Protein AF-A0A820IFS0-F1 (afdb_monomer_lite)

pLDDT: mean 88.01, std 12.37, range [23.81, 97.94]

Structure (mmCIF, N/CA/C/O backbone):
data_AF-A0A820IFS0-F1
#
_entry.id   AF-A0A820IFS0-F1
#
loop_
_atom_site.group_PDB
_atom_site.id
_atom_site.type_symbol
_atom_site.label_atom_id
_atom_site.label_alt_id
_atom_site.label_comp_id
_atom_site.label_asym_id
_atom_site.label_entity_id
_atom_site.label_seq_id
_atom_site.pdbx_PDB_ins_code
_atom_site.Cartn_x
_atom_site.Cartn_y
_atom_site.Cartn_z
_atom_site.occupancy
_atom_site.B_iso_or_equiv
_atom_site.auth_seq_id
_atom_site.auth_comp_id
_atom_site.auth_asym_id
_atom_site.auth_atom_id
_atom_site.pdbx_PDB_model_num
ATOM 1 N N . ARG A 1 1 ? 20.099 -1.860 2.963 1.00 49.47 1 ARG A N 1
ATOM 2 C CA . ARG A 1 1 ? 19.512 -1.479 4.287 1.00 49.47 1 ARG A CA 1
ATOM 3 C C . ARG A 1 1 ? 19.762 -0.039 4.776 1.00 49.47 1 ARG A C 1
ATOM 5 O O . ARG A 1 1 ? 18.814 0.518 5.307 1.00 49.47 1 ARG A O 1
ATOM 12 N N . LEU A 1 2 ? 20.941 0.594 4.616 1.00 45.12 2 LEU A N 1
ATOM 13 C CA . LEU A 1 2 ? 21.175 1.985 5.094 1.00 45.12 2 LEU A CA 1
ATOM 14 C C . LEU A 1 2 ? 20.210 3.032 4.490 1.00 45.12 2 LEU A C 1
ATOM 16 O O . LEU A 1 2 ? 19.868 4.004 5.154 1.00 45.12 2 LEU A O 1
ATOM 20 N N . TRP A 1 3 ? 19.728 2.794 3.266 1.00 59.78 3 TRP A N 1
ATOM 21 C CA . TRP A 1 3 ? 18.733 3.626 2.583 1.00 59.78 3 TRP A CA 1
ATOM 22 C C . TRP A 1 3 ? 17.354 3.621 3.263 1.00 59.78 3 TRP A C 1
ATOM 24 O O . TRP A 1 3 ? 16.732 4.670 3.405 1.00 59.78 3 TRP A O 1
ATOM 34 N N . ASN A 1 4 ? 16.888 2.459 3.737 1.00 56.69 4 ASN A N 1
ATOM 35 C CA . ASN A 1 4 ? 15.482 2.259 4.102 1.00 56.69 4 ASN A CA 1
ATOM 36 C C . ASN A 1 4 ? 15.083 2.995 5.400 1.00 56.69 4 ASN A C 1
ATOM 38 O O . ASN A 1 4 ? 13.942 3.431 5.544 1.00 56.69 4 ASN A O 1
ATOM 42 N N . ASN A 1 5 ? 16.038 3.220 6.312 1.00 53.44 5 ASN A N 1
ATOM 43 C CA . ASN A 1 5 ? 15.781 3.810 7.633 1.00 53.44 5 ASN A CA 1
ATOM 44 C C . ASN A 1 5 ? 15.419 5.306 7.603 1.00 53.44 5 ASN A C 1
ATOM 46 O O . ASN A 1 5 ? 14.853 5.803 8.570 1.00 53.44 5 ASN A O 1
ATOM 50 N N . ASN A 1 6 ? 15.703 6.020 6.507 1.00 57.88 6 ASN A N 1
ATOM 51 C CA . ASN A 1 6 ? 15.381 7.446 6.360 1.00 57.88 6 ASN A CA 1
ATOM 52 C C . ASN A 1 6 ? 14.203 7.702 5.413 1.00 57.88 6 ASN A C 1
ATOM 54 O O . ASN A 1 6 ? 13.973 8.841 5.018 1.00 57.88 6 ASN A O 1
ATOM 58 N N . THR A 1 7 ? 13.451 6.668 5.028 1.00 67.81 7 THR A N 1
ATOM 59 C CA . THR A 1 7 ? 12.409 6.793 3.996 1.00 67.81 7 THR A CA 1
ATOM 60 C C . THR A 1 7 ? 11.045 7.236 4.520 1.00 67.81 7 THR A C 1
ATOM 62 O O . THR A 1 7 ? 10.119 7.398 3.731 1.00 67.81 7 THR A O 1
ATOM 65 N N . PHE A 1 8 ? 10.895 7.481 5.825 1.00 69.94 8 PHE A N 1
ATOM 66 C CA . PHE A 1 8 ? 9.592 7.805 6.412 1.00 69.94 8 PHE A CA 1
ATOM 67 C C . PHE A 1 8 ? 8.937 9.040 5.771 1.00 69.94 8 PHE A C 1
ATOM 69 O O . PHE A 1 8 ? 7.783 8.987 5.359 1.00 69.94 8 PHE A O 1
ATOM 76 N N . TRP A 1 9 ? 9.692 10.124 5.575 1.00 77.25 9 TRP A N 1
ATOM 77 C CA . TRP A 1 9 ? 9.171 11.339 4.935 1.00 77.25 9 TRP A CA 1
ATOM 78 C C . TRP A 1 9 ? 8.788 11.128 3.459 1.00 77.25 9 TRP A C 1
ATOM 80 O O . TRP A 1 9 ? 7.957 11.867 2.930 1.00 77.25 9 TRP A O 1
ATOM 90 N N . LEU A 1 10 ? 9.343 10.104 2.796 1.00 87.12 10 LEU A N 1
ATOM 91 C CA . LEU A 1 10 ? 8.998 9.762 1.413 1.00 87.12 10 LEU A CA 1
ATOM 92 C C . LEU A 1 10 ? 7.584 9.192 1.300 1.00 87.12 10 LEU A C 1
ATOM 94 O O . LEU A 1 10 ? 6.980 9.302 0.234 1.00 87.12 10 LEU A O 1
ATOM 98 N N . GLN A 1 11 ? 7.022 8.647 2.386 1.00 85.06 11 GLN A N 1
ATOM 99 C CA . GLN A 1 11 ? 5.667 8.088 2.396 1.00 85.06 11 GLN A CA 1
ATOM 100 C C . GLN A 1 11 ? 4.591 9.111 1.997 1.00 85.06 11 GLN A C 1
ATOM 102 O O . GLN A 1 11 ? 3.533 8.726 1.504 1.00 85.06 11 GLN A O 1
ATOM 107 N N . HIS A 1 12 ? 4.867 10.409 2.161 1.00 88.12 12 HIS A N 1
ATOM 108 C CA . HIS A 1 12 ? 3.945 11.493 1.806 1.00 88.12 12 HIS A CA 1
ATOM 109 C C . HIS A 1 12 ? 3.988 11.892 0.325 1.00 88.12 12 HIS A C 1
ATOM 111 O O . HIS A 1 12 ? 3.146 12.665 -0.123 1.00 88.12 12 HIS A O 1
ATOM 117 N N . ILE A 1 13 ? 4.961 11.392 -0.441 1.00 91.56 13 ILE A N 1
ATOM 118 C CA . ILE A 1 13 ? 5.103 11.691 -1.874 1.00 91.56 13 ILE A CA 1
ATOM 119 C C . ILE A 1 13 ? 4.971 10.444 -2.756 1.00 91.56 13 ILE A C 1
ATOM 121 O O . ILE A 1 13 ? 5.075 10.549 -3.978 1.00 91.56 13 ILE A O 1
ATOM 125 N N . LEU A 1 14 ? 4.708 9.273 -2.170 1.00 92.19 14 LEU A N 1
ATOM 126 C CA . LEU A 1 14 ? 4.465 8.029 -2.902 1.00 92.19 14 LEU A CA 1
ATOM 127 C C . LEU A 1 14 ? 3.312 8.166 -3.907 1.00 92.19 14 LEU A C 1
ATOM 129 O O . LEU A 1 14 ? 2.332 8.882 -3.681 1.00 92.19 14 LEU A O 1
ATOM 133 N N . GLY A 1 15 ? 3.440 7.481 -5.044 1.00 89.69 15 GLY A N 1
ATOM 134 C CA . GLY A 1 15 ? 2.463 7.554 -6.133 1.00 89.69 15 GLY A CA 1
ATOM 135 C C . GLY A 1 15 ? 2.408 8.903 -6.861 1.00 89.69 15 GLY A C 1
ATOM 136 O O . GLY A 1 15 ? 1.459 9.153 -7.603 1.00 89.69 15 GLY A O 1
ATOM 137 N N . THR A 1 16 ? 3.390 9.788 -6.648 1.00 93.25 16 THR A N 1
ATOM 138 C CA . THR A 1 16 ? 3.486 11.078 -7.347 1.00 93.25 16 THR A CA 1
ATOM 139 C C . THR A 1 16 ? 4.710 11.136 -8.267 1.00 93.25 16 THR A C 1
ATOM 141 O O . THR A 1 16 ? 5.730 10.498 -7.985 1.00 93.25 16 THR A O 1
ATOM 144 N N . PRO A 1 17 ? 4.688 11.976 -9.319 1.00 92.56 17 PRO A N 1
ATOM 145 C CA . PRO A 1 17 ? 5.869 12.214 -10.153 1.00 92.56 17 PRO A CA 1
ATOM 146 C C . PRO A 1 17 ? 7.079 12.762 -9.382 1.00 92.56 17 PRO A C 1
ATOM 148 O O . PRO A 1 17 ? 8.218 12.581 -9.819 1.00 92.56 17 PRO A O 1
ATOM 151 N N . LEU A 1 18 ? 6.851 13.415 -8.234 1.00 93.50 18 LEU A N 1
ATOM 152 C CA . LEU A 1 18 ? 7.913 13.946 -7.380 1.00 93.50 18 LEU A CA 1
ATOM 153 C C . LEU A 1 18 ? 8.767 12.816 -6.792 1.00 93.50 18 LEU A C 1
ATOM 155 O O . LEU A 1 18 ? 9.989 12.941 -6.725 1.00 93.50 18 LEU A O 1
ATOM 159 N N . TYR A 1 19 ? 8.142 11.688 -6.446 1.00 94.19 19 TYR A N 1
ATOM 160 C CA . TYR A 1 19 ? 8.862 10.512 -5.967 1.00 94.19 19 TYR A CA 1
ATOM 161 C C . TYR A 1 19 ? 9.708 9.862 -7.066 1.00 94.19 19 TYR A C 1
ATOM 163 O O . TYR A 1 19 ? 10.871 9.538 -6.834 1.00 94.19 19 TYR A O 1
ATOM 171 N N . ASN A 1 20 ? 9.189 9.780 -8.295 1.00 94.81 20 ASN A N 1
ATOM 172 C CA . ASN A 1 20 ? 9.975 9.308 -9.441 1.00 94.81 20 ASN A CA 1
ATOM 173 C C . ASN A 1 20 ? 11.187 10.209 -9.698 1.00 94.81 20 ASN A C 1
ATOM 175 O O . ASN A 1 20 ? 12.278 9.723 -9.982 1.00 94.81 20 ASN A O 1
ATOM 179 N N . TYR A 1 21 ? 11.008 11.531 -9.597 1.00 94.50 21 TYR A N 1
ATOM 180 C CA . TYR A 1 21 ? 12.110 12.480 -9.739 1.00 94.50 21 TYR A CA 1
ATOM 181 C C . TYR A 1 21 ? 13.167 12.286 -8.650 1.00 94.50 21 TYR A C 1
ATOM 183 O O . TYR A 1 21 ? 14.352 12.218 -8.967 1.00 94.50 21 TYR A O 1
ATOM 191 N N . TYR A 1 22 ? 12.742 12.123 -7.397 1.00 93.38 22 TYR A N 1
ATOM 192 C CA . TYR A 1 22 ? 13.640 11.801 -6.293 1.00 93.38 22 TYR A CA 1
ATOM 193 C C . TYR A 1 22 ? 14.442 10.521 -6.565 1.00 93.38 22 TYR A C 1
ATOM 195 O O . TYR A 1 22 ? 15.666 10.556 -6.516 1.00 93.38 22 TYR A O 1
ATOM 203 N N . LEU A 1 23 ? 13.792 9.419 -6.951 1.00 93.81 23 LEU A N 1
ATOM 204 C CA . LEU A 1 23 ? 14.489 8.165 -7.254 1.00 93.81 23 LEU A CA 1
ATOM 205 C C . LEU A 1 23 ? 15.472 8.295 -8.430 1.00 93.81 23 LEU A C 1
ATOM 207 O O . LEU A 1 23 ? 16.556 7.713 -8.381 1.00 93.81 23 LEU A O 1
ATOM 211 N N . ARG A 1 24 ? 15.147 9.099 -9.452 1.00 96.06 24 ARG A N 1
ATOM 212 C CA . ARG A 1 24 ? 16.079 9.417 -10.548 1.00 96.06 24 ARG A CA 1
ATOM 213 C C . ARG A 1 24 ? 17.312 10.181 -10.072 1.00 96.06 24 ARG A C 1
ATOM 215 O O . ARG A 1 24 ? 18.414 9.872 -10.514 1.00 96.06 24 ARG A O 1
ATOM 222 N N . LEU A 1 25 ? 17.159 11.131 -9.145 1.00 94.38 25 LEU A N 1
ATOM 223 C CA . LEU A 1 25 ? 18.306 11.798 -8.510 1.00 94.38 25 LEU A CA 1
ATOM 224 C C . LEU A 1 25 ? 19.185 10.809 -7.731 1.00 94.38 25 LEU A C 1
ATOM 226 O O . LEU A 1 25 ? 20.391 11.009 -7.625 1.00 94.38 25 LEU A O 1
ATOM 230 N N . CYS A 1 26 ? 18.597 9.725 -7.227 1.00 92.06 26 CYS A N 1
ATOM 231 C CA . CYS A 1 26 ? 19.306 8.632 -6.562 1.00 92.06 26 CYS A CA 1
ATOM 232 C C . CYS A 1 26 ? 19.926 7.611 -7.534 1.00 92.06 26 CYS A C 1
ATOM 234 O O . CYS A 1 26 ? 20.463 6.598 -7.087 1.00 92.06 26 CYS A O 1
ATOM 236 N N . GLY A 1 27 ? 19.860 7.866 -8.844 1.00 94.38 27 GLY A N 1
ATOM 237 C CA . GLY A 1 27 ? 20.473 7.052 -9.894 1.00 94.38 27 GLY A CA 1
ATOM 238 C C . GLY A 1 27 ? 19.539 6.049 -10.574 1.00 94.38 27 GLY A C 1
ATOM 239 O O . GLY A 1 27 ? 19.984 5.368 -11.495 1.00 94.38 27 GLY A O 1
ATOM 240 N N . ALA A 1 28 ? 18.272 5.947 -10.158 1.00 96.19 28 ALA A N 1
ATOM 241 C CA . ALA A 1 28 ? 17.313 5.045 -10.795 1.00 96.19 28 ALA A CA 1
ATOM 242 C C . ALA A 1 28 ? 16.930 5.524 -12.203 1.00 96.19 28 ALA A C 1
ATOM 244 O O . ALA A 1 28 ? 16.850 6.725 -12.472 1.00 96.19 28 ALA A O 1
ATOM 245 N N . ARG A 1 29 ? 16.606 4.592 -13.100 1.00 97.62 29 ARG A N 1
ATOM 246 C CA . ARG A 1 29 ? 16.079 4.891 -14.438 1.00 97.62 29 ARG A CA 1
ATOM 247 C C . ARG A 1 29 ? 14.585 4.611 -14.452 1.00 97.62 29 ARG A C 1
ATOM 249 O O . ARG A 1 29 ? 14.164 3.491 -14.690 1.00 97.62 29 ARG A O 1
ATOM 256 N N . ILE A 1 30 ? 13.788 5.627 -14.132 1.00 97.00 30 ILE A N 1
ATOM 257 C CA . ILE A 1 30 ? 12.338 5.476 -13.951 1.00 97.00 30 ILE A CA 1
ATOM 258 C C . ILE A 1 30 ? 11.593 6.410 -14.896 1.00 97.00 30 ILE A C 1
ATOM 260 O O . ILE A 1 30 ? 11.819 7.629 -14.874 1.00 97.00 30 ILE A O 1
ATOM 264 N N . SER A 1 31 ? 10.663 5.856 -15.674 1.00 95.06 31 SER A N 1
ATOM 265 C CA . SER A 1 31 ? 9.799 6.643 -16.554 1.00 95.06 31 SER A CA 1
ATOM 266 C C . SER A 1 31 ? 8.901 7.617 -15.765 1.00 95.06 31 SER A C 1
ATOM 268 O O . SER A 1 31 ? 8.441 7.278 -14.668 1.00 95.06 31 SER A O 1
ATOM 270 N N . PRO A 1 32 ? 8.599 8.828 -16.280 1.00 90.38 32 PRO A N 1
ATOM 271 C CA . PRO A 1 32 ? 7.728 9.792 -15.607 1.00 90.38 32 PRO A CA 1
ATOM 272 C C . PRO A 1 32 ? 6.336 9.269 -15.227 1.00 90.38 32 PRO A C 1
ATOM 274 O O . PRO A 1 32 ? 5.854 9.661 -14.165 1.00 90.38 32 PRO A O 1
ATOM 277 N N . ASN A 1 33 ? 5.724 8.383 -16.026 1.00 90.69 33 ASN A N 1
ATOM 278 C CA . ASN A 1 33 ? 4.368 7.866 -15.774 1.00 90.69 33 ASN A CA 1
ATOM 279 C C . ASN A 1 33 ? 4.334 6.592 -14.915 1.00 90.69 33 ASN A C 1
ATOM 281 O O . ASN A 1 33 ? 3.312 5.909 -14.863 1.00 90.69 33 ASN A O 1
ATOM 285 N N . THR A 1 34 ? 5.442 6.253 -14.259 1.00 93.31 34 THR A N 1
ATOM 286 C CA . THR A 1 34 ? 5.494 5.129 -13.317 1.00 93.31 34 THR A CA 1
ATOM 287 C C . THR A 1 34 ? 4.819 5.518 -12.005 1.00 93.31 34 THR A C 1
ATOM 289 O O . THR A 1 34 ? 4.949 6.645 -11.536 1.00 93.31 34 THR A O 1
ATOM 292 N N . HIS A 1 35 ? 4.126 4.589 -11.363 1.00 93.12 35 HIS A N 1
ATOM 293 C CA . HIS A 1 35 ? 3.482 4.810 -10.072 1.00 93.12 35 HIS A CA 1
ATOM 294 C C . HIS A 1 35 ? 4.113 3.903 -9.028 1.00 93.12 35 HIS A C 1
ATOM 296 O O . HIS A 1 35 ? 3.904 2.695 -9.062 1.00 93.12 35 HIS A O 1
ATOM 302 N N . ILE A 1 36 ? 4.887 4.467 -8.101 1.00 94.38 36 ILE A N 1
ATOM 303 C CA . ILE A 1 36 ? 5.631 3.685 -7.106 1.00 94.38 36 ILE A CA 1
ATOM 304 C C . ILE A 1 36 ? 5.122 4.018 -5.703 1.00 94.38 36 ILE A C 1
ATOM 306 O O . ILE A 1 36 ? 5.184 5.170 -5.270 1.00 94.38 36 ILE A O 1
ATOM 310 N N . TYR A 1 37 ? 4.628 2.997 -4.999 1.00 92.50 37 TYR A N 1
ATOM 311 C CA . TYR A 1 37 ? 4.062 3.093 -3.649 1.00 92.50 37 TYR A CA 1
ATOM 312 C C . TYR A 1 37 ? 4.905 2.392 -2.577 1.00 92.50 37 TYR A C 1
ATOM 314 O O . TYR A 1 37 ? 4.445 2.204 -1.452 1.00 92.50 37 TYR A O 1
ATOM 322 N N . THR A 1 38 ? 6.142 2.014 -2.894 1.00 91.44 38 THR A N 1
ATOM 323 C CA . THR A 1 38 ? 7.070 1.404 -1.938 1.00 91.44 38 THR A CA 1
ATOM 324 C C . THR A 1 38 ? 8.303 2.266 -1.732 1.00 91.44 38 THR A C 1
ATOM 326 O O . THR A 1 38 ? 8.809 2.864 -2.676 1.00 91.44 38 THR A O 1
ATOM 329 N N . THR A 1 39 ? 8.803 2.289 -0.499 1.00 90.94 39 THR A N 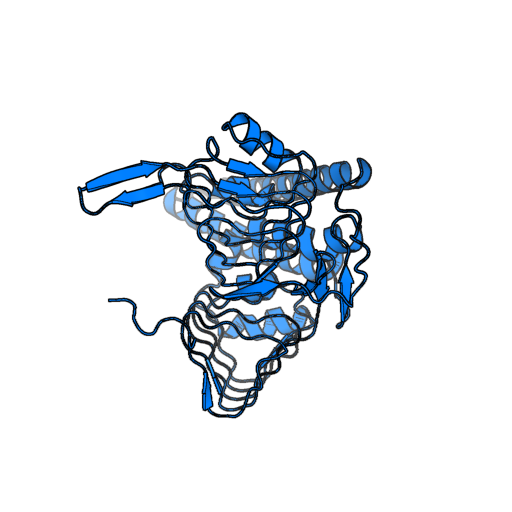1
ATOM 330 C CA . THR A 1 39 ? 10.127 2.820 -0.158 1.00 90.94 39 THR A CA 1
ATOM 331 C C . THR A 1 39 ? 11.175 1.723 0.035 1.00 90.94 39 THR A C 1
ATOM 333 O O . THR A 1 39 ? 12.358 2.032 0.180 1.00 90.94 39 THR A O 1
ATOM 336 N N . SER A 1 40 ? 10.763 0.449 0.005 1.00 90.62 40 SER A N 1
ATOM 337 C CA . SER A 1 40 ? 11.627 -0.712 0.234 1.00 90.62 40 SER A CA 1
ATOM 338 C C . SER A 1 40 ? 12.428 -1.058 -1.020 1.00 90.62 40 SER A C 1
ATOM 340 O O . SER A 1 40 ? 12.162 -2.044 -1.705 1.00 90.62 40 SER A O 1
ATOM 342 N N . ILE A 1 41 ? 13.404 -0.202 -1.318 1.00 90.44 41 ILE A N 1
ATOM 343 C CA . ILE A 1 41 ? 14.313 -0.302 -2.463 1.00 90.44 41 ILE A CA 1
ATOM 344 C C . ILE A 1 41 ? 15.740 -0.345 -1.922 1.00 90.44 41 ILE A C 1
ATOM 346 O O . ILE A 1 41 ? 16.170 0.597 -1.255 1.00 90.44 41 ILE A O 1
ATOM 350 N N . ASP A 1 42 ? 16.483 -1.422 -2.183 1.00 89.06 42 ASP A N 1
ATOM 351 C CA . ASP A 1 42 ? 17.824 -1.574 -1.604 1.00 89.06 42 ASP A CA 1
ATOM 352 C C . ASP A 1 42 ? 18.881 -0.694 -2.272 1.00 89.06 42 ASP A C 1
ATOM 354 O O . ASP A 1 42 ? 19.694 -0.072 -1.581 1.00 89.06 42 ASP A O 1
ATOM 358 N N . ALA A 1 43 ? 18.859 -0.628 -3.604 1.00 89.75 43 ALA A N 1
ATOM 359 C CA . ALA A 1 43 ? 19.799 0.153 -4.398 1.00 89.75 43 ALA A CA 1
ATOM 360 C C . ALA A 1 43 ? 19.069 0.836 -5.568 1.00 89.75 43 ALA A C 1
ATOM 362 O O . ALA A 1 43 ? 18.979 0.254 -6.650 1.00 89.75 43 ALA A O 1
ATOM 363 N N . PRO A 1 44 ? 18.565 2.076 -5.386 1.00 91.25 44 PRO A N 1
ATOM 364 C CA . PRO A 1 44 ? 17.861 2.808 -6.441 1.00 91.25 44 PRO A CA 1
ATOM 365 C C . PRO A 1 44 ? 18.659 2.920 -7.748 1.00 91.25 44 PRO A C 1
ATOM 367 O O . PRO A 1 44 ? 18.083 2.785 -8.818 1.00 91.25 44 PRO A O 1
ATOM 370 N N . GLY A 1 45 ? 19.987 3.073 -7.679 1.00 93.19 45 GLY A N 1
ATOM 371 C CA . GLY A 1 45 ? 20.863 3.139 -8.858 1.00 93.19 45 GLY A CA 1
ATOM 372 C C . GLY A 1 45 ? 20.894 1.886 -9.7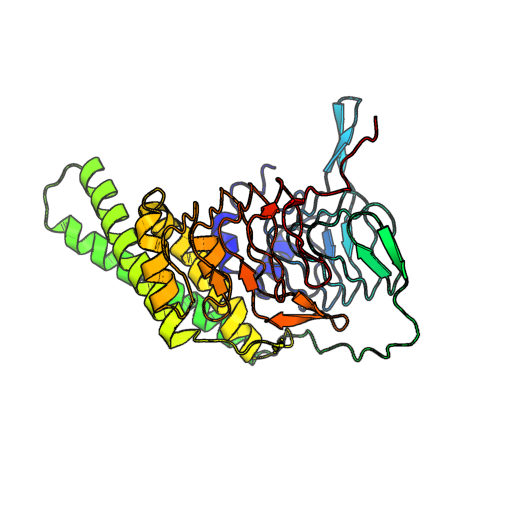46 1.00 93.19 45 GLY A C 1
ATOM 373 O O . GLY A 1 45 ? 21.439 1.936 -10.843 1.00 93.19 45 GLY A O 1
ATOM 374 N N . LEU A 1 46 ? 20.327 0.770 -9.281 1.00 95.19 46 LEU A N 1
ATOM 375 C CA . LEU A 1 46 ? 20.228 -0.498 -10.009 1.00 95.19 46 LEU A CA 1
ATOM 376 C C . LEU A 1 46 ? 18.804 -0.788 -10.505 1.00 95.19 46 LEU A C 1
ATOM 378 O O . LEU A 1 46 ? 18.532 -1.885 -10.986 1.00 95.19 46 LEU A O 1
ATOM 382 N N . LEU A 1 47 ? 17.893 0.172 -10.361 1.00 96.44 47 LEU A N 1
ATOM 383 C CA . LEU A 1 47 ? 16.491 0.013 -10.711 1.00 96.44 47 LEU A CA 1
ATOM 384 C C . LEU A 1 47 ? 16.193 0.663 -12.064 1.00 96.44 47 LEU A C 1
ATOM 386 O O . LEU A 1 47 ? 16.413 1.865 -12.244 1.00 96.44 47 LEU A O 1
ATOM 390 N N . GLU A 1 48 ? 15.646 -0.124 -12.986 1.00 97.88 48 GLU A N 1
ATOM 391 C CA . GLU A 1 48 ? 15.152 0.326 -14.287 1.00 97.88 48 GLU A CA 1
ATOM 392 C C . GLU A 1 48 ? 13.659 -0.015 -14.385 1.00 97.88 48 GLU A C 1
ATOM 394 O O . GLU A 1 48 ? 13.277 -1.180 -14.283 1.00 97.88 48 GLU A O 1
ATOM 399 N N . ILE A 1 49 ? 12.803 1.001 -14.519 1.00 97.50 49 ILE A N 1
ATOM 400 C CA . ILE A 1 49 ? 11.353 0.833 -14.652 1.00 97.50 49 ILE A CA 1
ATOM 401 C C . ILE A 1 49 ? 10.846 1.685 -15.815 1.00 97.50 49 ILE A C 1
ATOM 403 O O . ILE A 1 49 ? 10.960 2.918 -15.800 1.00 97.50 49 ILE A O 1
ATOM 407 N N . ASP A 1 50 ? 10.250 1.012 -16.790 1.00 95.81 50 ASP A N 1
ATOM 408 C CA . ASP A 1 50 ? 9.700 1.621 -17.993 1.00 95.81 50 ASP A CA 1
ATOM 409 C C . ASP A 1 50 ? 8.292 2.210 -17.778 1.00 95.81 50 ASP A C 1
ATOM 411 O O . ASP A 1 50 ? 7.746 2.258 -16.673 1.00 95.81 50 ASP A O 1
ATOM 415 N N . ASP A 1 51 ? 7.711 2.739 -18.856 1.00 93.38 51 ASP A N 1
ATOM 416 C CA . ASP A 1 51 ? 6.520 3.577 -18.806 1.00 93.38 51 ASP A CA 1
ATOM 417 C C . ASP A 1 51 ? 5.248 2.854 -18.348 1.00 93.38 51 ASP A C 1
ATOM 419 O O . ASP A 1 51 ? 5.005 1.690 -18.664 1.00 93.38 51 ASP A O 1
ATOM 423 N N . GLY A 1 52 ? 4.407 3.571 -17.599 1.00 89.19 52 GLY A N 1
ATOM 424 C CA . GLY A 1 52 ? 3.088 3.086 -17.188 1.00 89.19 52 GLY A CA 1
ATOM 425 C C . GLY A 1 52 ? 3.107 1.933 -16.178 1.00 89.19 52 GLY A C 1
ATOM 426 O O . GLY A 1 52 ? 2.070 1.314 -15.933 1.00 89.19 52 GLY A O 1
ATOM 427 N N . SER A 1 53 ? 4.248 1.615 -15.572 1.00 93.00 53 SER A N 1
ATOM 428 C CA . SER A 1 53 ? 4.312 0.552 -14.569 1.00 93.00 53 SER A CA 1
ATOM 429 C C . SER A 1 53 ? 3.806 1.012 -13.200 1.00 93.00 53 SER A C 1
ATOM 431 O O . SER A 1 53 ? 4.007 2.155 -12.790 1.00 93.00 53 SER A O 1
ATOM 433 N N . TRP A 1 54 ? 3.116 0.124 -12.487 1.00 93.12 54 TRP A N 1
ATOM 434 C CA . TRP A 1 54 ? 2.561 0.364 -11.157 1.00 93.12 54 TRP A CA 1
ATOM 435 C C . TRP A 1 54 ? 3.167 -0.617 -10.156 1.00 93.12 54 TRP A C 1
ATOM 437 O O . TRP A 1 54 ? 3.146 -1.826 -10.376 1.00 93.12 54 TRP A O 1
ATOM 447 N N . ILE A 1 55 ? 3.700 -0.097 -9.055 1.00 94.62 55 ILE A N 1
ATOM 448 C CA . ILE A 1 55 ? 4.341 -0.869 -7.992 1.00 94.62 55 ILE A CA 1
ATOM 449 C C . ILE A 1 55 ? 3.612 -0.583 -6.688 1.00 94.62 55 ILE A C 1
ATOM 451 O O . ILE A 1 55 ? 3.628 0.550 -6.199 1.00 94.62 55 ILE A O 1
ATOM 455 N N . ALA A 1 56 ? 2.994 -1.616 -6.122 1.00 92.44 56 ALA A N 1
ATOM 456 C CA . ALA A 1 56 ? 2.218 -1.524 -4.898 1.00 92.44 56 ALA A CA 1
ATOM 457 C C . ALA A 1 56 ? 3.031 -1.142 -3.659 1.00 92.44 56 ALA A C 1
ATOM 459 O O . ALA A 1 56 ? 4.258 -1.279 -3.602 1.00 92.44 56 ALA A O 1
ATOM 460 N N . ASN A 1 57 ? 2.296 -0.777 -2.609 1.00 88.75 57 ASN A N 1
ATOM 461 C CA . ASN A 1 57 ? 2.810 -0.685 -1.250 1.00 88.75 57 ASN A CA 1
ATOM 462 C C . ASN A 1 57 ? 3.414 -2.009 -0.767 1.00 88.75 57 ASN A C 1
ATOM 464 O O . ASN A 1 57 ? 3.083 -3.083 -1.260 1.00 88.75 57 ASN A O 1
ATOM 468 N N . GLU A 1 58 ? 4.327 -1.916 0.199 1.00 88.44 58 GLU A N 1
ATOM 469 C CA . GLU A 1 58 ? 4.997 -3.070 0.823 1.00 88.44 58 GLU A CA 1
ATOM 470 C C . GLU A 1 58 ? 5.686 -4.030 -0.169 1.00 88.44 58 GLU A C 1
ATOM 472 O O . GLU A 1 58 ? 6.032 -5.148 0.195 1.00 88.44 58 GLU A O 1
ATOM 477 N N . THR A 1 59 ? 5.911 -3.606 -1.416 1.00 92.88 59 THR A N 1
ATOM 478 C CA . THR A 1 59 ? 6.702 -4.364 -2.390 1.00 92.88 59 THR A CA 1
ATOM 479 C C . THR A 1 59 ? 8.182 -4.189 -2.079 1.00 92.88 59 THR A C 1
ATOM 481 O O . THR A 1 59 ? 8.638 -3.061 -1.886 1.00 92.88 59 THR A O 1
ATOM 484 N N . TYR A 1 60 ? 8.945 -5.275 -2.068 1.00 93.44 60 TYR A N 1
ATOM 485 C CA . TYR A 1 60 ? 10.388 -5.235 -1.851 1.00 93.44 60 TYR A CA 1
ATOM 486 C C . TYR A 1 60 ? 11.121 -5.355 -3.186 1.00 93.44 60 TYR A C 1
ATOM 488 O O . TYR A 1 60 ? 10.956 -6.340 -3.901 1.00 93.44 60 TYR A O 1
ATOM 496 N N . LEU A 1 61 ? 11.932 -4.348 -3.512 1.00 94.06 61 LEU A N 1
ATOM 497 C CA . LEU A 1 61 ? 12.828 -4.351 -4.669 1.00 94.06 61 LEU A CA 1
ATOM 498 C C . LEU A 1 61 ? 14.247 -4.640 -4.168 1.00 94.06 61 LEU A C 1
ATOM 500 O O . LEU A 1 61 ? 14.985 -3.723 -3.785 1.00 94.06 61 LEU A O 1
ATOM 504 N N . ASN A 1 62 ? 14.585 -5.927 -4.103 1.00 92.75 62 ASN A N 1
ATOM 505 C CA . ASN A 1 62 ? 15.823 -6.403 -3.509 1.00 92.75 62 ASN A CA 1
ATOM 506 C C . ASN A 1 62 ? 16.907 -6.599 -4.576 1.00 92.75 62 ASN A C 1
ATOM 508 O O . ASN A 1 62 ? 17.013 -7.654 -5.189 1.00 92.75 62 ASN A O 1
ATOM 512 N N . CYS A 1 63 ? 17.741 -5.581 -4.773 1.00 90.12 63 CYS A N 1
ATOM 513 C CA . CYS A 1 63 ? 18.868 -5.644 -5.709 1.00 90.12 63 CYS A CA 1
ATOM 514 C C . CYS A 1 63 ? 20.107 -6.348 -5.120 1.00 90.12 63 CYS A C 1
ATOM 516 O O . CYS A 1 63 ? 21.154 -6.368 -5.770 1.00 90.12 63 CYS A O 1
ATOM 518 N N . LEU A 1 64 ? 20.035 -6.824 -3.871 1.00 89.25 64 LEU A N 1
ATOM 519 C CA . LEU A 1 64 ? 21.166 -7.327 -3.102 1.00 89.25 64 LEU A CA 1
ATOM 520 C C . LEU A 1 64 ? 20.938 -8.779 -2.680 1.00 89.25 64 LEU A C 1
ATOM 522 O O . LEU A 1 64 ? 20.000 -9.114 -1.959 1.00 89.25 64 LEU A O 1
ATOM 526 N N . TYR A 1 65 ? 21.879 -9.630 -3.064 1.00 87.81 65 TYR A N 1
ATOM 527 C CA . TYR A 1 65 ? 21.926 -11.027 -2.671 1.00 87.81 65 TYR A CA 1
ATOM 528 C C . TYR A 1 65 ? 23.172 -11.285 -1.826 1.00 87.81 65 TYR A C 1
ATOM 530 O O . TYR A 1 65 ? 24.264 -10.815 -2.153 1.00 87.81 65 TYR A O 1
ATOM 538 N N . PHE A 1 66 ? 23.004 -11.994 -0.711 1.00 88.25 66 PHE A N 1
ATOM 539 C CA . PHE A 1 66 ? 24.113 -12.412 0.141 1.00 88.25 66 PHE A CA 1
ATOM 540 C C . PHE A 1 66 ? 24.480 -13.848 -0.211 1.00 88.25 66 PHE A C 1
ATOM 542 O O . PHE A 1 66 ? 23.671 -14.755 -0.037 1.00 88.25 66 PHE A O 1
ATOM 549 N N . ASN A 1 67 ? 25.685 -14.026 -0.738 1.00 87.12 67 ASN A N 1
ATOM 550 C CA . ASN A 1 67 ? 26.211 -15.325 -1.121 1.00 87.12 67 ASN A CA 1
ATOM 551 C C . ASN A 1 67 ? 26.747 -16.085 0.104 1.00 87.12 67 ASN A C 1
ATOM 553 O O . ASN A 1 67 ? 27.194 -15.483 1.083 1.00 87.12 67 ASN A O 1
ATOM 557 N N . ASP A 1 68 ? 26.803 -17.413 -0.004 1.00 87.75 68 ASP A N 1
ATOM 558 C CA . ASP A 1 68 ? 27.350 -18.297 1.038 1.00 87.75 68 ASP A CA 1
ATOM 559 C C . ASP A 1 68 ? 28.844 -18.055 1.320 1.00 87.75 68 ASP A C 1
ATOM 561 O O . ASP A 1 68 ? 29.343 -18.354 2.404 1.00 87.75 68 ASP A O 1
ATOM 565 N N . ASP A 1 69 ? 29.571 -17.469 0.363 1.00 90.94 69 ASP A N 1
ATOM 566 C CA . ASP A 1 69 ? 30.980 -17.083 0.498 1.00 90.94 69 ASP A CA 1
ATOM 567 C C . ASP A 1 69 ? 31.185 -15.759 1.266 1.00 90.94 69 ASP A C 1
ATOM 569 O O . ASP A 1 69 ? 32.289 -15.215 1.299 1.00 90.94 69 ASP A O 1
ATOM 573 N N . ASN A 1 70 ? 30.136 -15.255 1.925 1.00 88.88 70 ASN A N 1
ATOM 574 C CA . ASN A 1 70 ? 30.091 -13.981 2.642 1.00 88.88 70 ASN A CA 1
ATOM 575 C C . ASN A 1 70 ? 30.301 -12.744 1.754 1.00 88.88 70 ASN A C 1
ATOM 577 O O . ASN A 1 70 ? 30.671 -11.677 2.255 1.00 88.88 70 ASN A O 1
ATOM 581 N N . THR A 1 71 ? 30.057 -12.853 0.446 1.00 90.44 71 THR A N 1
ATOM 582 C CA . THR A 1 71 ? 30.067 -11.704 -0.465 1.00 90.44 71 THR A CA 1
ATOM 583 C C . THR A 1 71 ? 28.657 -11.189 -0.744 1.00 90.44 71 THR A C 1
ATOM 585 O O . THR A 1 71 ? 27.663 -11.910 -0.651 1.00 90.44 71 THR A O 1
ATOM 588 N N . PHE A 1 72 ? 28.559 -9.907 -1.101 1.00 88.44 72 PHE A N 1
ATOM 589 C CA . PHE A 1 72 ? 27.318 -9.323 -1.596 1.00 88.44 72 PHE A CA 1
ATOM 590 C C . PHE A 1 72 ? 27.364 -9.237 -3.116 1.00 88.44 72 PHE A C 1
ATOM 592 O O . PHE A 1 72 ? 28.243 -8.583 -3.681 1.00 88.44 72 PHE A O 1
ATOM 599 N N . LYS A 1 73 ? 26.381 -9.850 -3.771 1.00 90.25 73 LYS A N 1
ATOM 600 C CA . LYS A 1 73 ? 26.120 -9.664 -5.191 1.00 90.25 73 LYS A CA 1
ATOM 601 C C . LYS A 1 73 ? 25.047 -8.598 -5.352 1.00 90.25 73 LYS A C 1
ATOM 603 O O . LYS A 1 73 ? 23.974 -8.673 -4.761 1.00 90.25 73 LYS A O 1
ATOM 608 N N . LEU A 1 74 ? 25.353 -7.600 -6.168 1.00 92.38 74 LEU A N 1
ATOM 609 C CA . LEU A 1 74 ? 24.398 -6.590 -6.593 1.00 92.38 74 LEU A CA 1
ATOM 610 C C . LEU A 1 74 ? 23.991 -6.890 -8.028 1.00 92.38 74 LEU A C 1
ATOM 612 O O . LEU A 1 74 ? 24.850 -7.124 -8.879 1.00 92.38 74 LEU A O 1
ATOM 616 N N . SER A 1 75 ? 22.696 -6.910 -8.313 1.00 94.50 75 SER A N 1
ATOM 617 C CA . SER A 1 75 ? 22.201 -7.089 -9.679 1.00 94.50 75 SER A CA 1
ATOM 618 C C . SER A 1 75 ? 21.027 -6.157 -9.959 1.00 94.50 75 SER A C 1
ATOM 620 O O . SER A 1 75 ? 20.255 -5.857 -9.046 1.00 94.50 75 SER A O 1
ATOM 622 N N . PRO A 1 76 ? 20.918 -5.649 -11.199 1.00 95.69 76 PRO A N 1
ATOM 623 C CA . PRO A 1 76 ? 19.845 -4.743 -11.564 1.00 95.69 76 PRO A CA 1
ATOM 624 C C . PRO A 1 76 ? 18.487 -5.439 -11.525 1.00 95.69 76 PRO A C 1
ATOM 626 O O . PRO A 1 76 ? 18.397 -6.644 -11.751 1.00 95.69 76 PRO A O 1
ATOM 629 N N . ILE A 1 77 ? 17.446 -4.656 -11.262 1.00 97.44 77 ILE A N 1
ATOM 630 C CA . ILE A 1 77 ? 16.051 -5.061 -11.438 1.00 97.44 77 ILE A CA 1
ATOM 631 C C . ILE A 1 77 ? 15.498 -4.248 -12.600 1.00 97.44 77 ILE A C 1
ATOM 633 O O . ILE A 1 77 ? 15.516 -3.015 -12.554 1.00 97.44 77 ILE A O 1
ATOM 637 N N . ARG A 1 78 ? 15.006 -4.944 -13.626 1.00 97.94 78 ARG A N 1
ATOM 638 C CA . ARG A 1 78 ? 14.390 -4.349 -14.812 1.00 97.94 78 ARG A CA 1
ATOM 639 C C . ARG A 1 78 ? 12.915 -4.694 -14.864 1.00 97.94 78 ARG A C 1
ATOM 641 O O . ARG A 1 78 ? 12.543 -5.865 -14.828 1.00 97.94 78 ARG A O 1
ATOM 648 N N . VAL A 1 79 ? 12.085 -3.665 -14.961 1.00 97.81 79 VAL A N 1
ATOM 649 C CA . VAL A 1 79 ? 10.637 -3.787 -15.105 1.00 97.81 79 VAL A CA 1
ATOM 650 C C . VAL A 1 79 ? 10.213 -3.077 -16.380 1.00 97.81 79 VAL A C 1
ATOM 652 O O . VAL A 1 79 ? 10.315 -1.856 -16.474 1.00 97.81 79 VAL A O 1
ATOM 655 N N . GLY A 1 80 ? 9.709 -3.848 -17.341 1.00 95.88 80 GLY A N 1
ATOM 656 C CA . GLY A 1 80 ? 9.180 -3.350 -18.603 1.00 95.88 80 GLY A CA 1
ATOM 657 C C . GLY A 1 80 ? 7.924 -2.494 -18.437 1.00 95.88 80 GLY A C 1
ATOM 658 O O . GLY A 1 80 ? 7.461 -2.205 -17.331 1.00 95.88 80 GLY A O 1
ATOM 659 N N . SER A 1 81 ? 7.368 -2.066 -19.565 1.00 93.44 81 SER A N 1
ATOM 660 C CA . SER A 1 81 ? 6.252 -1.120 -19.621 1.00 93.44 81 SER A CA 1
ATOM 661 C C . SER A 1 81 ? 4.922 -1.773 -19.249 1.00 93.44 81 SER A C 1
ATOM 663 O O . SER A 1 81 ? 4.689 -2.949 -19.534 1.00 93.44 81 SER A O 1
ATOM 665 N N . ASN A 1 82 ? 4.007 -0.990 -18.675 1.00 90.62 82 ASN A N 1
ATOM 666 C CA . ASN A 1 82 ? 2.646 -1.403 -18.310 1.00 90.62 82 ASN A CA 1
ATOM 667 C C . ASN A 1 82 ? 2.583 -2.633 -17.386 1.00 90.62 82 ASN A C 1
ATOM 669 O O . ASN A 1 82 ? 1.604 -3.389 -17.393 1.00 90.62 82 ASN A O 1
ATOM 673 N N . CYS A 1 83 ? 3.610 -2.828 -16.562 1.00 92.56 83 CYS A N 1
ATOM 674 C CA . CYS A 1 83 ? 3.619 -3.865 -15.544 1.00 92.56 83 CYS A CA 1
ATOM 675 C C . CYS A 1 83 ? 2.841 -3.414 -14.305 1.00 92.56 83 CYS A C 1
ATOM 677 O O . CYS A 1 83 ? 2.773 -2.228 -13.990 1.00 92.56 83 CYS A O 1
ATOM 679 N N . SER A 1 84 ? 2.227 -4.350 -13.594 1.00 92.56 84 SER A N 1
ATOM 680 C CA . SER A 1 84 ? 1.504 -4.075 -12.352 1.00 92.56 84 SER A CA 1
ATOM 681 C C . SER A 1 84 ? 1.958 -5.072 -11.299 1.00 92.56 84 SER A C 1
ATOM 683 O O . SER A 1 84 ? 1.704 -6.266 -11.433 1.00 92.56 84 SER A O 1
ATOM 685 N N . ILE A 1 85 ? 2.650 -4.590 -10.271 1.00 94.38 85 ILE A N 1
ATOM 686 C CA . ILE A 1 85 ? 3.225 -5.416 -9.212 1.00 94.38 85 ILE A CA 1
ATOM 687 C C . ILE A 1 85 ? 2.387 -5.263 -7.950 1.00 94.38 85 ILE A C 1
ATOM 689 O O . ILE A 1 85 ? 2.305 -4.168 -7.401 1.00 94.38 85 ILE A O 1
ATOM 693 N N . GLY A 1 86 ? 1.757 -6.352 -7.511 1.00 91.69 86 GLY A N 1
ATOM 694 C CA . GLY A 1 86 ? 0.849 -6.390 -6.370 1.00 91.69 86 GLY A CA 1
ATOM 695 C C . GLY A 1 86 ? 1.533 -6.224 -5.014 1.00 91.69 86 GLY A C 1
ATOM 696 O O . GLY A 1 86 ? 2.729 -6.463 -4.853 1.00 91.69 86 GLY A O 1
ATOM 697 N N . THR A 1 87 ? 0.742 -5.839 -4.015 1.00 90.38 87 THR A N 1
ATOM 698 C CA . THR A 1 87 ? 1.195 -5.555 -2.647 1.00 90.38 87 THR A CA 1
ATOM 699 C C . THR A 1 87 ? 1.940 -6.729 -2.016 1.00 90.38 87 THR A C 1
ATOM 701 O O . THR A 1 87 ? 1.569 -7.882 -2.233 1.00 90.38 87 THR A O 1
ATOM 704 N N . ARG A 1 88 ? 2.972 -6.446 -1.207 1.00 91.12 88 ARG A N 1
ATOM 705 C CA . ARG A 1 88 ? 3.799 -7.470 -0.530 1.00 91.12 88 ARG A CA 1
ATOM 706 C C . ARG A 1 88 ? 4.518 -8.443 -1.466 1.00 91.12 88 ARG A C 1
ATOM 708 O O . ARG A 1 88 ? 4.921 -9.519 -1.032 1.00 91.12 88 ARG A O 1
ATOM 715 N N . SER A 1 89 ? 4.680 -8.088 -2.736 1.00 93.44 89 SER A N 1
ATOM 716 C CA . SER A 1 89 ? 5.503 -8.884 -3.646 1.00 93.44 89 SER A CA 1
ATOM 717 C C . SER A 1 89 ? 6.987 -8.600 -3.425 1.00 93.44 89 SER A C 1
ATOM 719 O O . SER A 1 89 ? 7.364 -7.536 -2.927 1.00 93.44 89 SER A O 1
ATOM 721 N N . ILE A 1 90 ? 7.836 -9.546 -3.807 1.00 94.81 90 ILE A N 1
ATOM 722 C CA . ILE A 1 90 ? 9.290 -9.416 -3.714 1.00 94.81 90 ILE A CA 1
ATOM 723 C C . ILE A 1 90 ? 9.878 -9.631 -5.103 1.00 94.81 90 ILE A C 1
ATOM 725 O O . ILE A 1 90 ? 9.658 -10.673 -5.715 1.00 94.81 90 ILE A O 1
ATOM 729 N N . LEU A 1 91 ? 10.627 -8.646 -5.592 1.00 95.88 91 LEU A N 1
ATOM 730 C CA . LEU A 1 91 ? 11.463 -8.778 -6.780 1.00 95.88 91 LEU A CA 1
ATOM 731 C C . LEU A 1 91 ? 12.902 -8.969 -6.312 1.00 95.88 91 LEU A C 1
ATOM 733 O O . LEU A 1 91 ? 13.441 -8.115 -5.602 1.00 95.88 91 LEU A O 1
ATOM 737 N N . PHE A 1 92 ? 13.489 -10.101 -6.686 1.00 94.88 92 PHE A N 1
ATOM 738 C CA . PHE A 1 92 ? 14.861 -10.454 -6.337 1.00 94.88 92 PHE A CA 1
ATOM 739 C C . PHE A 1 92 ? 15.882 -9.854 -7.311 1.00 94.88 92 PHE A C 1
ATOM 741 O O . PHE A 1 92 ? 15.539 -9.237 -8.322 1.00 94.88 92 PHE A O 1
ATOM 748 N N . ASP A 1 93 ? 17.159 -10.024 -6.984 1.00 92.94 93 ASP A N 1
ATOM 749 C CA . ASP A 1 93 ? 18.268 -9.481 -7.749 1.00 92.94 93 ASP A CA 1
ATOM 750 C C . ASP A 1 93 ? 18.312 -10.103 -9.156 1.00 92.94 93 ASP A C 1
ATOM 752 O O . ASP A 1 93 ? 18.101 -11.300 -9.343 1.00 92.94 93 ASP A O 1
ATOM 756 N N . GLY A 1 94 ? 18.575 -9.286 -10.178 1.00 93.56 94 GLY A N 1
ATOM 757 C CA . GLY A 1 94 ? 18.691 -9.776 -11.554 1.00 93.56 94 GLY A CA 1
ATOM 758 C C . GLY A 1 94 ? 17.362 -10.104 -12.239 1.00 93.56 94 GLY A C 1
ATOM 759 O O . GLY A 1 94 ? 17.386 -10.689 -13.321 1.00 93.56 94 GLY A O 1
ATOM 760 N N . VAL A 1 95 ? 16.220 -9.742 -11.643 1.00 96.25 95 VAL A N 1
ATOM 761 C CA . VAL A 1 95 ? 14.914 -9.849 -12.303 1.00 96.25 95 VAL A CA 1
ATOM 762 C C . VAL A 1 95 ? 14.882 -8.995 -13.572 1.00 96.25 95 VAL A C 1
ATOM 764 O O . VAL A 1 95 ? 15.201 -7.805 -13.538 1.00 96.25 95 VAL A O 1
ATOM 767 N N . ASP A 1 96 ? 14.452 -9.607 -14.674 1.00 96.88 96 ASP A N 1
ATOM 768 C CA . ASP A 1 96 ? 14.214 -8.953 -15.963 1.00 96.88 96 ASP A CA 1
ATOM 769 C C . ASP A 1 96 ? 12.790 -9.276 -16.431 1.00 96.88 96 ASP A C 1
ATOM 771 O O . ASP A 1 96 ? 12.498 -10.356 -16.952 1.00 96.88 96 ASP A O 1
ATOM 775 N N . MET A 1 97 ? 11.878 -8.349 -16.153 1.00 96.50 97 MET A N 1
ATOM 776 C CA . MET A 1 97 ? 10.473 -8.432 -16.528 1.00 96.50 97 MET A CA 1
ATOM 777 C C . MET A 1 97 ? 10.243 -7.657 -17.819 1.00 96.50 97 MET A C 1
ATOM 779 O O . MET A 1 97 ? 10.505 -6.459 -17.883 1.00 96.50 97 MET A O 1
ATOM 783 N N . GLN A 1 98 ? 9.681 -8.323 -18.822 1.00 95.69 98 GLN A N 1
ATOM 784 C CA . GLN A 1 98 ? 9.258 -7.685 -20.067 1.00 95.69 98 GLN A CA 1
ATOM 785 C C . GLN A 1 98 ? 7.973 -6.850 -19.892 1.00 95.69 98 GLN A C 1
ATOM 787 O O . GLN A 1 98 ? 7.565 -6.510 -18.783 1.00 95.69 98 GLN A O 1
ATOM 792 N N . ASN A 1 99 ? 7.328 -6.472 -20.995 1.00 93.00 99 ASN A N 1
ATOM 793 C CA . ASN A 1 99 ? 6.155 -5.602 -20.972 1.00 93.00 99 ASN A CA 1
ATOM 794 C C . ASN A 1 99 ? 4.880 -6.360 -20.591 1.00 93.00 99 ASN A C 1
ATOM 796 O O . ASN A 1 99 ? 4.719 -7.547 -20.881 1.00 93.00 99 ASN A O 1
ATOM 800 N N . ASN A 1 100 ? 3.908 -5.629 -20.050 1.00 90.06 100 ASN A N 1
ATOM 801 C CA . ASN A 1 100 ? 2.559 -6.125 -19.805 1.00 90.06 100 ASN A CA 1
ATOM 802 C C . ASN A 1 100 ? 2.567 -7.346 -18.874 1.00 90.06 100 ASN A C 1
ATOM 804 O O . ASN A 1 100 ? 1.986 -8.374 -19.207 1.00 90.06 100 ASN A O 1
ATOM 808 N N . ILE A 1 101 ? 3.215 -7.262 -17.714 1.00 91.25 101 ILE A N 1
ATOM 809 C CA . ILE A 1 101 ? 3.207 -8.342 -16.715 1.00 91.25 101 ILE A CA 1
ATOM 810 C C . ILE A 1 101 ? 2.363 -7.929 -15.513 1.00 91.25 101 ILE A C 1
ATOM 812 O O . ILE A 1 101 ? 2.397 -6.780 -15.080 1.00 91.25 101 ILE A O 1
ATOM 816 N N . ILE A 1 102 ? 1.573 -8.859 -14.977 1.00 91.12 102 ILE A N 1
ATOM 817 C CA . ILE A 1 102 ? 0.873 -8.662 -13.700 1.00 91.12 102 ILE A CA 1
ATOM 818 C C . ILE A 1 102 ? 1.470 -9.617 -12.685 1.00 91.12 102 ILE A C 1
ATOM 820 O O . ILE A 1 102 ? 1.468 -10.822 -12.900 1.00 91.12 102 ILE A O 1
ATOM 824 N N . VAL A 1 103 ? 1.946 -9.082 -11.572 1.00 91.88 103 VAL A N 1
ATOM 825 C CA . VAL A 1 103 ? 2.382 -9.865 -10.420 1.00 91.88 103 VAL A CA 1
ATOM 826 C C . VAL A 1 103 ? 1.288 -9.752 -9.371 1.00 91.88 103 VAL A C 1
ATOM 828 O O . VAL A 1 103 ? 0.956 -8.648 -8.933 1.00 91.88 103 VAL A O 1
ATOM 831 N N . GLN A 1 104 ? 0.693 -10.877 -8.994 1.00 89.56 104 GLN A N 1
ATOM 832 C CA . GLN A 1 104 ? -0.332 -10.906 -7.960 1.00 89.56 104 GLN A CA 1
ATOM 833 C C . GLN A 1 104 ? 0.276 -10.569 -6.591 1.00 89.56 104 GLN A C 1
ATOM 835 O O . GLN A 1 104 ? 1.459 -10.824 -6.368 1.00 89.56 104 GLN A O 1
ATOM 840 N N . PRO A 1 105 ? -0.499 -10.018 -5.644 1.00 88.44 105 PRO A N 1
ATOM 841 C CA . PRO A 1 105 ? -0.001 -9.728 -4.300 1.00 88.44 105 PRO A CA 1
ATOM 842 C C . PRO A 1 105 ? 0.605 -10.953 -3.614 1.00 88.44 105 PRO A C 1
ATOM 844 O O . PRO A 1 105 ? 0.159 -12.074 -3.853 1.00 88.44 105 PRO A O 1
ATOM 847 N N . MET A 1 106 ? 1.580 -10.733 -2.732 1.00 88.88 106 MET A N 1
ATOM 848 C CA . MET A 1 106 ? 2.341 -11.790 -2.046 1.00 88.88 106 MET A CA 1
ATOM 849 C C . MET A 1 106 ? 3.018 -12.801 -2.991 1.00 88.88 106 MET A C 1
ATOM 851 O O . MET A 1 106 ? 3.064 -13.991 -2.681 1.00 88.88 106 MET A O 1
ATOM 855 N N . SER A 1 107 ? 3.533 -12.343 -4.136 1.00 91.00 107 SER A N 1
ATOM 856 C CA . SER A 1 107 ? 4.299 -13.189 -5.067 1.00 91.00 107 SER A CA 1
ATOM 857 C C . SER A 1 107 ? 5.795 -12.879 -5.021 1.00 91.00 107 SER A C 1
ATOM 859 O O . SER A 1 107 ? 6.202 -11.748 -4.745 1.00 91.00 107 SER A O 1
ATOM 861 N N . SER A 1 108 ? 6.619 -13.878 -5.315 1.00 92.56 108 SER A N 1
ATOM 862 C CA . SER A 1 108 ? 8.071 -13.771 -5.452 1.00 92.56 108 SER A CA 1
ATOM 863 C C . SER A 1 108 ? 8.449 -13.876 -6.928 1.00 92.56 108 SER A C 1
ATOM 865 O O . SER A 1 108 ? 8.051 -14.802 -7.626 1.00 92.56 108 SER A O 1
ATOM 867 N N . VAL A 1 109 ? 9.232 -12.915 -7.417 1.00 94.19 109 VAL A N 1
ATOM 868 C CA . VAL A 1 109 ? 9.678 -12.868 -8.813 1.00 94.19 109 VAL A CA 1
ATOM 869 C C . VAL A 1 109 ? 11.185 -13.056 -8.863 1.00 94.19 109 VAL A C 1
ATOM 871 O O . VAL A 1 109 ? 11.927 -12.309 -8.223 1.00 94.19 109 VAL A O 1
ATOM 874 N N . THR A 1 110 ? 11.634 -14.035 -9.647 1.00 92.56 110 THR A N 1
ATOM 875 C CA . THR A 1 110 ? 13.053 -14.317 -9.891 1.00 92.56 110 THR A CA 1
ATOM 876 C C . THR A 1 110 ? 13.313 -14.480 -11.386 1.00 92.56 110 THR A C 1
ATOM 878 O O . THR A 1 110 ? 12.446 -14.925 -12.138 1.00 92.56 110 THR A O 1
ATOM 881 N N . GLY A 1 111 ? 14.521 -14.120 -11.822 1.00 92.12 111 GLY A N 1
ATOM 882 C CA . GLY A 1 111 ? 14.970 -14.337 -13.195 1.00 92.12 111 GLY A CA 1
ATOM 883 C C . GLY A 1 111 ? 14.164 -13.579 -14.256 1.00 92.12 111 GLY A C 1
ATOM 884 O O . GLY A 1 111 ? 13.703 -12.458 -14.042 1.00 92.12 111 GLY A O 1
ATOM 885 N N . PHE A 1 112 ? 14.052 -14.191 -15.434 1.00 94.31 112 PHE A N 1
ATOM 886 C CA . PHE A 1 112 ? 13.397 -13.597 -16.595 1.00 94.31 112 PHE A CA 1
ATOM 887 C C . PHE A 1 112 ? 11.898 -13.909 -16.617 1.00 94.31 112 PHE A C 1
ATOM 889 O O . PHE A 1 112 ? 11.498 -15.071 -16.508 1.00 94.31 112 PHE A O 1
ATOM 896 N N . VAL A 1 113 ? 11.073 -12.885 -16.843 1.00 93.75 113 VAL A N 1
ATOM 897 C CA . VAL A 1 113 ? 9.623 -13.027 -17.014 1.00 93.75 113 VAL A CA 1
ATOM 898 C C . VAL A 1 113 ? 9.222 -12.500 -18.387 1.00 93.75 113 VAL A C 1
ATOM 900 O O . VAL A 1 113 ? 9.411 -11.324 -18.702 1.00 93.75 113 VAL A O 1
ATOM 903 N N . ALA A 1 114 ? 8.655 -13.385 -19.208 1.00 91.44 114 ALA A N 1
ATOM 904 C CA . ALA A 1 114 ? 8.218 -13.061 -20.560 1.00 91.44 114 ALA A CA 1
ATOM 905 C C . ALA A 1 114 ? 7.019 -12.099 -20.562 1.00 91.44 114 ALA A C 1
ATOM 907 O O . ALA A 1 114 ? 6.247 -12.035 -19.600 1.00 91.44 114 ALA A O 1
ATOM 908 N N . SER A 1 115 ? 6.846 -11.376 -21.670 1.00 88.38 115 SER A N 1
ATOM 909 C CA . SER A 1 115 ? 5.721 -10.457 -21.848 1.00 88.38 115 SER A CA 1
ATOM 910 C C . SER A 1 115 ? 4.386 -11.168 -21.661 1.00 88.38 115 SER A C 1
ATOM 912 O O . SER A 1 115 ? 4.274 -12.361 -21.935 1.00 88.38 115 SER A O 1
ATOM 914 N N . GLU A 1 116 ? 3.364 -10.424 -21.239 1.00 83.62 116 GLU A N 1
ATOM 915 C CA . GLU A 1 116 ? 1.998 -10.952 -21.122 1.00 83.62 116 GLU A CA 1
ATOM 916 C C . GLU A 1 116 ? 1.891 -12.157 -20.173 1.00 83.62 116 GLU A C 1
ATOM 918 O O . GLU A 1 116 ? 1.113 -13.085 -20.386 1.00 83.62 116 GLU A O 1
ATOM 923 N N . THR A 1 117 ? 2.651 -12.123 -19.080 1.00 86.94 117 THR A N 1
ATOM 924 C CA . THR A 1 117 ? 2.614 -13.141 -18.022 1.00 86.94 117 THR A CA 1
ATOM 925 C C . THR A 1 117 ? 1.817 -12.639 -16.815 1.00 86.94 117 THR A C 1
ATOM 927 O O . THR A 1 117 ? 1.760 -11.437 -16.523 1.00 86.94 117 THR A O 1
ATOM 930 N N . ILE A 1 118 ? 1.168 -13.563 -16.111 1.00 87.19 118 ILE A N 1
ATOM 931 C CA . ILE A 1 118 ? 0.652 -13.379 -14.756 1.00 87.19 118 ILE A CA 1
ATOM 932 C C . ILE A 1 118 ? 1.536 -14.208 -13.829 1.00 87.19 118 ILE A C 1
ATOM 934 O O . ILE A 1 118 ? 1.609 -15.427 -13.974 1.00 87.19 118 ILE A O 1
ATOM 938 N N . VAL A 1 119 ? 2.214 -13.546 -12.899 1.00 87.06 119 VAL A N 1
ATOM 939 C CA . VAL A 1 119 ? 2.974 -14.212 -11.840 1.00 87.06 119 VAL A CA 1
ATOM 940 C C . VAL A 1 119 ? 2.078 -14.329 -10.620 1.00 87.06 119 VAL A C 1
ATOM 942 O O . VAL A 1 119 ? 1.533 -13.323 -10.160 1.00 87.06 119 VAL A O 1
ATOM 945 N N . ASP A 1 120 ? 1.915 -15.545 -10.115 1.00 86.19 120 ASP A N 1
ATOM 946 C CA . ASP A 1 120 ? 1.116 -15.817 -8.931 1.00 86.19 120 ASP A CA 1
ATOM 947 C C . ASP A 1 120 ? 1.864 -16.742 -7.969 1.00 86.19 120 ASP A C 1
ATOM 949 O O . ASP A 1 120 ? 2.157 -17.890 -8.301 1.00 86.19 120 ASP A O 1
ATOM 953 N N . SER A 1 121 ? 2.187 -16.226 -6.782 1.00 82.31 121 SER A N 1
ATOM 954 C CA . SER A 1 121 ? 3.132 -16.851 -5.854 1.00 82.31 121 SER A CA 1
ATOM 955 C C . SER A 1 121 ? 4.506 -17.013 -6.515 1.00 82.31 121 SER A C 1
ATOM 957 O O . SER A 1 121 ? 5.212 -16.018 -6.638 1.00 82.31 121 SER A O 1
ATOM 959 N N . GLU A 1 122 ? 4.862 -18.210 -6.977 1.00 75.00 122 GLU A N 1
ATOM 960 C CA . GLU A 1 122 ? 6.096 -18.488 -7.734 1.00 75.00 122 GLU A CA 1
ATOM 961 C C . GLU A 1 122 ? 5.801 -18.964 -9.166 1.00 75.00 122 GLU A C 1
ATOM 963 O O . GLU A 1 122 ? 6.707 -19.177 -9.969 1.00 75.00 122 GLU A O 1
ATOM 968 N N . GLU A 1 123 ? 4.524 -19.147 -9.511 1.00 74.56 123 GLU A N 1
ATOM 969 C CA . GLU A 1 123 ? 4.117 -19.700 -10.796 1.00 74.56 123 GLU A CA 1
ATOM 970 C C . GLU A 1 123 ? 4.010 -18.607 -11.861 1.00 74.56 123 GLU A C 1
ATOM 972 O O . GLU A 1 123 ? 3.369 -17.572 -11.663 1.00 74.56 123 GLU A O 1
ATOM 977 N N . HIS A 1 124 ? 4.577 -18.872 -13.038 1.00 80.19 124 HIS A N 1
ATOM 978 C CA . HIS A 1 124 ? 4.424 -18.031 -14.222 1.00 80.19 124 HIS A CA 1
ATOM 979 C C . HIS A 1 124 ? 3.333 -18.613 -15.122 1.00 80.19 124 HIS A C 1
ATOM 981 O O . HIS A 1 124 ? 3.503 -19.678 -15.718 1.00 80.19 124 HIS A O 1
ATOM 987 N N . LYS A 1 125 ? 2.205 -17.912 -15.239 1.00 78.19 125 LYS A N 1
ATOM 988 C CA . LYS A 1 125 ? 1.085 -18.297 -16.104 1.00 78.19 125 LYS A CA 1
ATOM 989 C C . LYS A 1 125 ? 1.028 -17.355 -17.298 1.00 78.19 125 LYS A C 1
ATOM 991 O O . LYS A 1 125 ? 0.943 -16.141 -17.124 1.00 78.19 125 LYS A O 1
ATOM 996 N N . SER A 1 126 ? 1.057 -17.897 -18.514 1.00 71.00 126 SER A N 1
ATOM 997 C CA . SER A 1 126 ? 0.785 -17.100 -19.713 1.00 71.00 126 SER A CA 1
ATOM 998 C C . SER A 1 126 ? -0.612 -16.496 -19.615 1.00 71.00 126 SER A C 1
ATOM 1000 O O . SER A 1 126 ? -1.553 -17.183 -19.199 1.00 71.00 126 SER A O 1
ATOM 1002 N N . ARG A 1 127 ? -0.774 -15.231 -20.006 1.00 67.38 127 ARG A N 1
ATOM 1003 C CA . ARG A 1 127 ? -2.106 -14.627 -20.064 1.00 67.38 127 ARG A CA 1
ATOM 1004 C C . ARG A 1 127 ? -2.999 -15.392 -21.049 1.00 67.38 127 ARG A C 1
ATOM 1006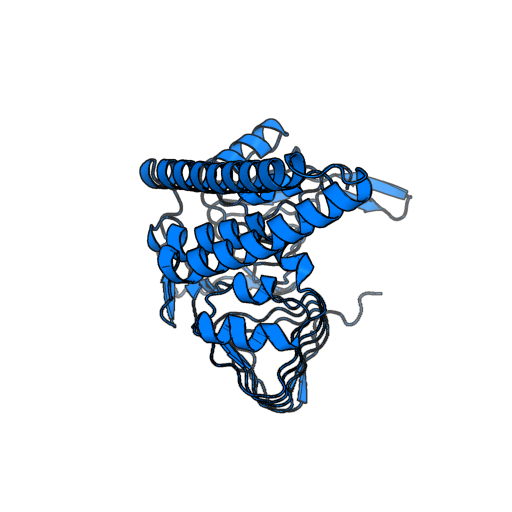 O O . ARG A 1 127 ? -2.514 -15.820 -22.096 1.00 67.38 127 ARG A O 1
ATOM 1013 N N . PRO A 1 128 ? -4.297 -15.557 -20.741 1.00 67.12 128 PRO A N 1
ATOM 1014 C CA . PRO A 1 128 ? -5.242 -16.146 -21.682 1.00 67.12 128 PRO A CA 1
ATOM 1015 C C . PRO A 1 128 ? -5.316 -15.308 -22.968 1.00 67.12 128 PRO A C 1
ATOM 1017 O O . PRO A 1 128 ? -5.571 -14.106 -22.896 1.00 67.12 128 PRO A O 1
ATOM 1020 N N . SER A 1 129 ? -5.135 -15.941 -24.132 1.00 58.09 129 SER A N 1
ATOM 1021 C CA . SER A 1 129 ? -5.164 -15.301 -25.462 1.00 58.09 129 SER A CA 1
ATOM 1022 C C . SER A 1 129 ? -6.522 -14.705 -25.839 1.00 58.09 129 SER A C 1
ATOM 1024 O O . SER A 1 129 ? -6.602 -13.830 -26.696 1.00 58.09 129 SER A O 1
ATOM 1026 N N . ASP A 1 130 ? -7.591 -15.176 -25.198 1.00 56.25 130 ASP A N 1
ATOM 1027 C CA . ASP A 1 130 ? -8.970 -14.897 -25.609 1.00 56.25 130 ASP A CA 1
ATOM 1028 C C . ASP A 1 130 ? -9.516 -13.583 -25.023 1.00 56.25 130 ASP A C 1
ATOM 1030 O O . ASP A 1 130 ? -10.632 -13.168 -25.337 1.00 56.25 130 ASP A O 1
ATOM 1034 N N . ILE A 1 131 ? -8.739 -12.908 -24.169 1.00 59.12 131 ILE A N 1
ATOM 1035 C CA . ILE A 1 131 ? -9.143 -11.663 -23.514 1.00 59.12 131 ILE A CA 1
ATOM 1036 C C . ILE A 1 131 ? -8.408 -10.496 -24.179 1.00 59.12 131 ILE A C 1
ATOM 1038 O O . ILE A 1 131 ? -7.265 -10.186 -23.846 1.00 59.12 131 ILE A O 1
ATOM 1042 N N . SER A 1 132 ? -9.083 -9.799 -25.095 1.00 56.03 132 SER A N 1
ATOM 1043 C CA . SER A 1 132 ? -8.606 -8.520 -25.627 1.00 56.03 132 SER A CA 1
ATOM 1044 C C . SER A 1 132 ? -8.712 -7.441 -24.544 1.00 56.03 132 SER A C 1
ATOM 1046 O O . SER A 1 132 ? -9.756 -6.808 -24.368 1.00 56.03 132 SER A O 1
ATOM 1048 N N . ILE A 1 133 ? -7.644 -7.256 -23.774 1.00 63.50 133 ILE A N 1
ATOM 1049 C CA . ILE A 1 133 ? -7.600 -6.263 -22.702 1.00 63.50 133 ILE A CA 1
ATOM 1050 C C . ILE A 1 133 ? -7.176 -4.925 -23.303 1.00 63.50 133 ILE A C 1
ATOM 1052 O O . ILE A 1 133 ? -6.028 -4.747 -23.707 1.00 63.50 133 ILE A O 1
ATOM 1056 N N . VAL A 1 134 ? -8.094 -3.961 -23.335 1.00 65.69 134 VAL A N 1
ATOM 1057 C CA . VAL A 1 134 ? -7.737 -2.568 -23.615 1.00 65.69 134 VAL A CA 1
ATOM 1058 C C . VAL A 1 134 ? -6.966 -2.048 -22.407 1.00 65.69 134 VAL A C 1
ATOM 1060 O O . VAL A 1 134 ? -7.529 -1.904 -21.321 1.00 65.69 134 VAL A O 1
ATOM 1063 N N . GLN A 1 135 ? -5.667 -1.805 -22.577 1.00 70.88 135 GLN A N 1
ATOM 1064 C CA . GLN A 1 135 ? -4.863 -1.188 -21.528 1.00 70.88 135 GLN A CA 1
ATOM 1065 C C . GLN A 1 135 ? -5.388 0.212 -21.236 1.00 70.88 135 GLN A C 1
ATOM 1067 O O . GLN A 1 135 ? -5.593 1.019 -22.147 1.00 70.88 135 GLN A O 1
ATOM 1072 N N . SER A 1 136 ? -5.614 0.495 -19.958 1.00 72.31 136 SER A N 1
ATOM 1073 C CA . SER A 1 136 ? -6.016 1.823 -19.532 1.00 72.31 136 SER A CA 1
ATOM 1074 C C . SER A 1 136 ? -4.863 2.808 -19.676 1.00 72.31 136 SER A C 1
ATOM 1076 O O . SER A 1 136 ? -3.685 2.449 -19.607 1.00 72.31 136 SER A O 1
ATOM 1078 N N . ASN A 1 137 ? -5.198 4.082 -19.875 1.00 81.44 137 ASN A N 1
ATOM 1079 C CA . ASN A 1 137 ? -4.189 5.126 -19.833 1.00 81.44 137 ASN A CA 1
ATOM 1080 C C . ASN A 1 137 ? -3.690 5.295 -18.388 1.00 81.44 137 ASN A C 1
ATOM 1082 O O . ASN A 1 137 ? -4.472 5.590 -17.483 1.00 81.44 137 ASN A O 1
ATOM 1086 N N . ARG A 1 138 ? -2.380 5.138 -18.186 1.00 84.31 138 ARG A N 1
ATOM 1087 C CA . ARG A 1 138 ? -1.722 5.237 -16.875 1.00 84.31 138 ARG A CA 1
ATOM 1088 C C . ARG A 1 138 ? -0.964 6.553 -16.672 1.00 84.31 138 ARG A C 1
ATOM 1090 O O . ARG A 1 138 ? -0.434 6.791 -15.587 1.00 84.31 138 ARG A O 1
ATOM 1097 N N . SER A 1 139 ? -0.939 7.437 -17.672 1.00 88.12 139 SER A N 1
ATOM 1098 C CA . SER A 1 139 ? -0.266 8.737 -17.580 1.00 88.12 139 SER A CA 1
ATOM 1099 C C . SER A 1 139 ? -1.104 9.759 -16.806 1.00 88.12 139 SER A C 1
ATOM 1101 O O . SER A 1 139 ? -2.240 10.054 -17.187 1.00 88.12 139 SER A O 1
ATOM 1103 N N . LEU A 1 140 ? -0.539 10.356 -15.754 1.00 89.19 140 LEU A N 1
ATOM 1104 C CA . LEU A 1 140 ? -1.188 11.450 -15.026 1.00 89.19 140 LEU A CA 1
ATOM 1105 C C . LEU A 1 140 ? -1.110 12.749 -15.827 1.00 89.19 140 LEU A C 1
ATOM 1107 O O . LEU A 1 140 ? -0.020 13.253 -16.102 1.00 89.19 140 LEU A O 1
ATOM 1111 N N . SER A 1 141 ? -2.268 13.341 -16.129 1.00 92.31 141 SER A N 1
ATOM 1112 C CA . SER A 1 141 ? -2.313 14.685 -16.722 1.00 92.31 141 SER A CA 1
ATOM 1113 C C . SER A 1 141 ? -1.740 15.749 -15.776 1.00 92.31 141 SER A C 1
ATOM 1115 O O . SER A 1 141 ? -1.706 15.571 -14.559 1.00 92.31 141 SER A O 1
ATOM 1117 N N . ILE A 1 142 ? -1.363 16.906 -16.320 1.00 93.19 142 ILE A N 1
ATOM 1118 C CA . ILE A 1 142 ? -0.844 18.039 -15.535 1.00 93.19 142 ILE A CA 1
ATOM 1119 C C . ILE A 1 142 ? -1.825 18.456 -14.424 1.00 93.19 142 ILE A C 1
ATOM 1121 O O . ILE A 1 142 ? -1.403 18.737 -13.306 1.00 93.19 142 ILE A O 1
ATOM 1125 N N . CYS A 1 143 ? -3.138 18.427 -14.680 1.00 95.75 143 CYS A N 1
ATOM 1126 C CA . CYS A 1 143 ? -4.154 18.752 -13.673 1.00 95.75 143 CYS A CA 1
ATOM 1127 C C . CYS A 1 143 ? -4.127 17.782 -12.482 1.00 95.75 143 CYS A C 1
ATOM 1129 O O . CYS A 1 143 ? -4.249 18.214 -11.337 1.00 95.75 143 CYS A O 1
ATOM 1131 N N . HIS A 1 144 ? -3.926 16.487 -12.744 1.00 94.88 144 HIS A N 1
ATOM 1132 C CA . HIS A 1 144 ? -3.769 15.475 -11.698 1.00 94.88 144 HIS A CA 1
ATOM 1133 C C . HIS A 1 144 ? -2.537 15.758 -10.831 1.00 94.88 144 HIS A C 1
ATOM 1135 O O . HIS A 1 144 ? -2.619 15.716 -9.606 1.00 94.88 144 HIS A O 1
ATOM 1141 N N . GLN A 1 145 ? -1.414 16.114 -11.458 1.00 94.19 145 GLN A N 1
ATOM 1142 C CA . GLN A 1 145 ? -0.168 16.419 -10.751 1.00 94.19 145 GLN A CA 1
ATOM 1143 C C . GLN A 1 145 ? -0.291 17.689 -9.896 1.00 94.19 145 GLN A C 1
ATOM 1145 O O . GLN A 1 145 ? 0.126 17.703 -8.739 1.00 94.19 145 GLN A O 1
ATOM 1150 N N . ILE A 1 146 ? -0.924 18.742 -10.428 1.00 95.75 146 ILE A N 1
ATOM 1151 C CA . ILE A 1 146 ? -1.211 19.976 -9.681 1.00 95.75 146 ILE A CA 1
ATOM 1152 C C . ILE A 1 146 ? -2.088 19.672 -8.462 1.00 95.75 146 ILE A C 1
ATOM 1154 O O . ILE A 1 146 ? -1.806 20.159 -7.370 1.00 95.75 146 ILE A O 1
ATOM 1158 N N . TYR A 1 147 ? -3.117 18.836 -8.619 1.00 95.62 147 TYR A N 1
ATOM 1159 C CA . TYR A 1 147 ? -3.957 18.420 -7.499 1.00 95.62 147 TYR A CA 1
ATOM 1160 C C . TYR A 1 147 ? -3.172 17.679 -6.421 1.00 95.62 147 TYR A C 1
ATOM 1162 O O . TYR A 1 147 ? -3.301 18.025 -5.248 1.00 95.62 147 TYR A O 1
ATOM 1170 N N . GLN A 1 148 ? -2.311 16.730 -6.801 1.00 95.50 148 GLN A N 1
ATOM 1171 C CA . GLN A 1 148 ? -1.453 16.032 -5.840 1.00 95.50 148 GLN A CA 1
ATOM 1172 C C . GLN A 1 148 ? -0.589 17.021 -5.041 1.00 95.50 148 GLN A C 1
ATOM 1174 O O . GLN A 1 148 ? -0.532 16.935 -3.815 1.00 95.50 148 GLN A O 1
ATOM 1179 N N . ILE A 1 149 ? 0.018 18.008 -5.709 1.00 95.62 149 ILE A N 1
ATOM 1180 C CA . ILE A 1 149 ? 0.839 19.042 -5.058 1.00 95.62 149 ILE A CA 1
ATOM 1181 C C . ILE A 1 149 ? 0.002 19.895 -4.097 1.00 95.62 149 ILE A C 1
ATOM 1183 O O . ILE A 1 149 ? 0.404 20.092 -2.951 1.00 95.62 149 ILE A O 1
ATOM 1187 N N . ILE A 1 150 ? -1.168 20.377 -4.528 1.00 96.62 150 ILE A N 1
ATOM 1188 C CA . ILE A 1 150 ? -2.063 21.190 -3.689 1.00 96.62 150 ILE A CA 1
ATOM 1189 C C . ILE A 1 150 ? -2.484 20.414 -2.439 1.00 96.62 150 ILE A C 1
ATOM 1191 O O . ILE A 1 150 ? -2.468 20.964 -1.336 1.00 96.62 150 ILE A O 1
ATOM 1195 N N . VAL A 1 151 ? -2.834 19.136 -2.589 1.00 96.50 151 VAL A N 1
ATOM 1196 C CA . VAL A 1 151 ? -3.216 18.270 -1.470 1.00 96.50 151 VAL A CA 1
ATOM 1197 C C . VAL A 1 151 ? -2.046 18.071 -0.506 1.00 96.50 151 VAL A C 1
ATOM 1199 O O . VAL A 1 151 ? -2.232 18.231 0.700 1.00 96.50 151 VAL A O 1
ATOM 1202 N N . ILE A 1 152 ? -0.843 17.774 -1.007 1.00 95.75 152 ILE A N 1
ATOM 1203 C CA . ILE A 1 152 ? 0.354 17.606 -0.168 1.00 95.75 152 ILE A CA 1
ATOM 1204 C C . ILE A 1 152 ? 0.642 18.889 0.620 1.00 95.75 152 ILE A C 1
ATOM 1206 O O . ILE A 1 152 ? 0.821 18.834 1.836 1.00 95.75 152 ILE A O 1
ATOM 1210 N N . ILE A 1 153 ? 0.616 20.052 -0.040 1.00 96.00 153 ILE A N 1
ATOM 1211 C CA . ILE A 1 153 ? 0.803 21.353 0.620 1.00 96.00 153 ILE A CA 1
ATOM 1212 C C . ILE A 1 153 ? -0.283 21.581 1.677 1.00 96.00 153 ILE A C 1
ATOM 1214 O O . ILE A 1 153 ? 0.026 22.006 2.786 1.00 96.00 153 ILE A O 1
ATOM 1218 N N . SER A 1 154 ? -1.539 21.247 1.376 1.00 96.44 154 SER A N 1
ATOM 1219 C CA . SER A 1 154 ? -2.650 21.388 2.323 1.00 96.44 154 SER A CA 1
ATOM 1220 C C . SER A 1 154 ? -2.440 20.529 3.574 1.00 96.44 154 SER A C 1
ATOM 1222 O O . SER A 1 154 ? -2.628 21.014 4.690 1.00 96.44 154 SER A O 1
ATOM 1224 N N . ILE A 1 155 ? -1.989 19.280 3.413 1.00 95.25 155 ILE A N 1
ATOM 1225 C CA . ILE A 1 155 ? -1.648 18.396 4.534 1.00 95.25 155 ILE A CA 1
ATOM 1226 C C . ILE A 1 155 ? -0.483 18.972 5.348 1.00 95.25 155 ILE A C 1
ATOM 1228 O O . ILE A 1 155 ? -0.560 18.992 6.578 1.00 95.25 155 ILE A O 1
ATOM 1232 N N . ILE A 1 156 ? 0.561 19.499 4.701 1.00 94.81 156 ILE A N 1
ATOM 1233 C CA . ILE A 1 156 ? 1.678 20.165 5.392 1.00 94.81 156 ILE A CA 1
ATOM 1234 C C . ILE A 1 156 ? 1.171 21.369 6.197 1.00 94.81 156 ILE A C 1
ATOM 1236 O O . ILE A 1 156 ? 1.498 21.499 7.375 1.00 94.81 156 ILE A O 1
ATOM 1240 N N . CYS A 1 157 ? 0.317 22.213 5.612 1.00 96.44 157 CYS A N 1
ATOM 1241 C CA . CYS A 1 157 ? -0.273 23.357 6.304 1.00 96.44 157 CYS A CA 1
ATOM 1242 C C . CYS A 1 157 ? -1.078 22.931 7.539 1.00 96.44 157 CYS A C 1
ATOM 1244 O O . CYS A 1 157 ? -0.936 23.551 8.592 1.00 96.44 157 CYS A O 1
ATOM 1246 N N . ILE A 1 158 ? -1.868 21.855 7.446 1.00 95.12 158 ILE A N 1
ATOM 1247 C CA . ILE A 1 158 ? -2.593 21.286 8.593 1.00 95.12 158 ILE A CA 1
ATOM 1248 C C . ILE A 1 158 ? -1.614 20.903 9.713 1.00 95.12 158 ILE A C 1
ATOM 1250 O O . ILE A 1 158 ? -1.838 21.263 10.870 1.00 95.12 158 ILE A O 1
ATOM 1254 N N . HIS A 1 159 ? -0.502 20.242 9.380 1.00 94.12 159 HIS A N 1
ATOM 1255 C CA . HIS A 1 159 ? 0.525 19.875 10.357 1.00 94.12 159 HIS A CA 1
ATOM 1256 C C . HIS A 1 159 ? 1.199 21.104 10.981 1.00 94.12 159 HIS A C 1
ATOM 1258 O O . HIS A 1 159 ? 1.359 21.155 12.199 1.00 94.12 159 HIS A O 1
ATOM 1264 N N . CYS A 1 160 ? 1.541 22.125 10.191 1.00 94.94 160 CYS A N 1
ATOM 1265 C CA . CYS A 1 160 ? 2.127 23.370 10.696 1.00 94.94 160 CYS A CA 1
ATOM 1266 C C . CYS A 1 160 ? 1.179 24.122 11.644 1.00 94.94 160 CYS A C 1
ATOM 1268 O O . CYS A 1 160 ? 1.610 24.624 12.686 1.00 94.94 160 CYS A O 1
ATOM 1270 N N . ILE A 1 161 ? -0.116 24.181 11.314 1.00 94.38 161 ILE A N 1
ATOM 1271 C CA . ILE A 1 161 ? -1.142 24.783 12.175 1.00 94.38 161 ILE A CA 1
ATOM 1272 C C . ILE A 1 161 ? -1.248 24.001 13.485 1.00 94.38 161 ILE A C 1
ATOM 1274 O O . ILE A 1 161 ? -1.250 24.603 14.560 1.00 94.38 161 ILE A O 1
ATOM 1278 N N . LEU A 1 162 ? -1.280 22.669 13.407 1.00 91.00 162 LEU A N 1
ATOM 1279 C CA . LEU A 1 162 ? -1.364 21.805 14.578 1.00 91.00 162 LEU A CA 1
ATOM 1280 C C . LEU A 1 162 ? -0.138 21.964 15.491 1.00 91.00 162 LEU A C 1
ATOM 1282 O O . LEU A 1 162 ? -0.294 22.137 16.697 1.00 91.00 162 LEU A O 1
ATOM 1286 N N . LEU A 1 163 ? 1.069 21.996 14.922 1.00 90.88 163 LEU A N 1
ATOM 1287 C CA . LEU A 1 163 ? 2.306 22.258 15.664 1.00 90.88 163 LEU A CA 1
ATOM 1288 C C . LEU A 1 163 ? 2.289 23.640 16.331 1.00 90.88 163 LEU A C 1
ATOM 1290 O O . LEU A 1 163 ? 2.656 23.763 17.497 1.00 90.88 163 LEU A O 1
ATOM 1294 N N . THR A 1 164 ? 1.802 24.670 15.636 1.00 89.56 164 THR A N 1
ATOM 1295 C CA . THR A 1 164 ? 1.680 26.026 16.198 1.00 89.56 164 THR A CA 1
ATOM 1296 C C . THR A 1 164 ? 0.685 26.074 17.359 1.00 89.56 164 THR A C 1
ATOM 1298 O O . THR A 1 164 ? 0.938 26.741 18.363 1.00 89.56 164 THR A O 1
ATOM 1301 N N . LEU A 1 165 ? -0.449 25.375 17.241 1.00 87.38 165 LEU A N 1
ATOM 1302 C CA . LEU A 1 165 ? -1.451 25.271 18.302 1.00 87.38 165 LEU A CA 1
ATOM 1303 C C . LEU A 1 165 ? -0.863 24.597 19.547 1.00 87.38 165 LEU A C 1
ATOM 1305 O O . LEU A 1 165 ? -0.991 25.125 20.649 1.00 87.38 165 LEU A O 1
ATOM 1309 N N . VAL A 1 166 ? -0.182 23.467 19.354 1.00 85.75 166 VAL A N 1
ATOM 1310 C CA . VAL A 1 166 ? 0.467 22.703 20.424 1.00 85.75 166 VAL A CA 1
ATOM 1311 C C . VAL A 1 166 ? 1.543 23.544 21.121 1.00 85.75 166 VAL A C 1
ATOM 1313 O O . VAL A 1 166 ? 1.524 23.668 22.344 1.00 85.75 166 VAL A O 1
ATOM 1316 N N . TYR A 1 167 ? 2.402 24.216 20.351 1.00 85.75 167 TYR A N 1
ATOM 1317 C CA . TYR A 1 167 ? 3.441 25.105 20.878 1.00 85.75 167 TYR A CA 1
ATOM 1318 C C . TYR A 1 167 ? 2.872 26.266 21.710 1.00 85.75 167 TYR A C 1
ATOM 1320 O O . TYR A 1 167 ? 3.400 26.597 22.773 1.00 85.75 167 TYR A O 1
ATOM 1328 N N . LYS A 1 168 ? 1.768 26.881 21.260 1.00 85.25 168 LYS A N 1
ATOM 1329 C CA . LYS A 1 168 ? 1.098 27.960 22.005 1.00 85.25 168 LYS A CA 1
ATOM 1330 C C . LYS A 1 168 ? 0.523 27.481 23.336 1.00 85.25 168 LYS A C 1
ATOM 1332 O O . LYS A 1 168 ? 0.602 28.218 24.312 1.00 85.25 168 LYS A O 1
ATOM 1337 N N . VAL A 1 169 ? -0.056 26.279 23.378 1.00 80.25 169 VAL A N 1
ATOM 1338 C CA . VAL A 1 169 ? -0.608 25.699 24.616 1.00 80.25 169 VAL A CA 1
ATOM 1339 C C . VAL A 1 169 ? 0.512 25.428 25.624 1.00 80.25 169 VAL A C 1
ATOM 1341 O O . VAL A 1 169 ? 0.333 25.682 26.815 1.00 80.25 169 VAL A O 1
ATOM 1344 N N . ASP A 1 170 ? 1.664 24.954 25.149 1.00 76.88 170 ASP A N 1
ATOM 1345 C CA . ASP A 1 170 ? 2.825 24.667 25.991 1.00 76.88 170 ASP A CA 1
ATOM 1346 C C . ASP A 1 170 ? 3.495 25.936 26.540 1.00 76.88 170 ASP A C 1
ATOM 1348 O O . ASP A 1 170 ? 3.755 26.032 27.736 1.00 76.88 170 ASP A O 1
ATOM 1352 N N . SER A 1 171 ? 3.660 26.964 25.699 1.00 75.31 171 SER A N 1
ATOM 1353 C CA . SER A 1 171 ? 4.335 28.230 26.052 1.00 75.31 171 SER A CA 1
ATOM 1354 C C . SER A 1 171 ? 3.690 28.992 27.220 1.00 75.31 171 SER A C 1
ATOM 1356 O O . SER A 1 171 ? 4.315 29.865 27.816 1.00 75.31 171 SER A O 1
ATOM 1358 N N . VAL A 1 172 ? 2.433 28.690 27.554 1.00 68.94 172 VAL A N 1
ATOM 1359 C CA . VAL A 1 172 ? 1.703 29.310 28.673 1.00 68.94 172 VAL A CA 1
ATOM 1360 C C . VAL A 1 172 ? 2.087 28.683 30.022 1.00 68.94 172 VAL A C 1
ATOM 1362 O O . VAL A 1 172 ? 1.750 29.225 31.075 1.00 68.94 172 VAL A O 1
ATOM 1365 N N . ARG A 1 173 ? 2.797 27.548 30.033 1.00 69.75 173 ARG A N 1
ATOM 1366 C CA . ARG A 1 173 ? 3.055 26.769 31.246 1.00 69.75 173 ARG A CA 1
ATOM 1367 C C . ARG A 1 173 ? 4.555 26.654 31.531 1.00 69.75 173 ARG A C 1
ATOM 1369 O O . ARG A 1 173 ? 5.336 26.266 30.675 1.00 69.75 173 ARG A O 1
ATOM 1376 N N . GLN A 1 174 ? 4.963 26.918 32.774 1.00 74.94 174 GLN A N 1
ATOM 1377 C CA . GLN A 1 174 ? 6.331 26.665 33.259 1.00 74.94 174 GLN A CA 1
ATOM 1378 C C . GLN A 1 174 ? 6.536 25.167 33.561 1.00 74.94 174 GLN A C 1
ATOM 1380 O O . GLN A 1 174 ? 6.778 24.773 34.700 1.00 74.94 174 GLN A O 1
ATOM 1385 N N . ILE A 1 175 ? 6.353 24.311 32.555 1.00 80.12 175 ILE A N 1
ATOM 1386 C CA . ILE A 1 175 ? 6.468 22.853 32.686 1.00 80.12 175 ILE A CA 1
ATOM 1387 C C . ILE A 1 175 ? 7.903 22.409 32.347 1.00 80.12 175 ILE A C 1
ATOM 1389 O O . ILE A 1 175 ? 8.491 22.925 31.397 1.00 80.12 175 ILE A O 1
ATOM 1393 N N . PRO A 1 176 ? 8.482 21.428 33.070 1.00 85.56 176 PRO A N 1
ATOM 1394 C CA . PRO A 1 176 ? 9.753 20.817 32.688 1.00 85.56 176 PRO A CA 1
ATOM 1395 C C . PRO A 1 176 ? 9.722 20.227 31.270 1.00 85.56 176 PRO A C 1
ATOM 1397 O O . PRO A 1 176 ? 8.781 19.519 30.908 1.00 85.56 176 PRO A O 1
ATOM 1400 N N . LEU A 1 177 ? 10.794 20.440 30.500 1.00 83.69 177 LEU A N 1
ATOM 1401 C CA . LEU A 1 177 ? 10.887 20.065 29.081 1.00 83.69 177 LEU A CA 1
ATOM 1402 C C . LEU A 1 177 ? 10.397 18.634 28.747 1.00 83.69 177 LEU A C 1
ATOM 1404 O O . LEU A 1 177 ? 9.625 18.497 27.800 1.00 83.69 177 LEU A O 1
ATOM 1408 N N . PRO A 1 178 ? 10.747 17.566 29.498 1.00 87.25 178 PRO A N 1
ATOM 1409 C CA . PRO A 1 178 ? 10.286 16.215 29.160 1.00 87.25 178 PRO A CA 1
ATOM 1410 C C . PRO A 1 178 ? 8.760 16.054 29.214 1.00 87.25 178 PRO A C 1
ATOM 1412 O O . PRO A 1 178 ? 8.172 15.365 28.384 1.00 87.25 178 PRO A O 1
ATOM 1415 N N . ILE A 1 179 ? 8.113 16.712 30.180 1.00 86.44 179 ILE A N 1
ATOM 1416 C CA . ILE A 1 179 ? 6.658 16.659 30.364 1.00 86.44 179 ILE A CA 1
ATOM 1417 C C . ILE A 1 179 ? 5.968 17.477 29.268 1.00 86.44 179 ILE A C 1
ATOM 1419 O O . ILE A 1 179 ? 4.965 17.028 28.717 1.00 86.44 179 ILE A O 1
ATOM 1423 N N . SER A 1 180 ? 6.534 18.637 28.920 1.00 85.31 180 SER A N 1
ATOM 1424 C CA . SER A 1 180 ? 6.080 19.470 27.799 1.00 85.31 180 SER A CA 1
ATOM 1425 C C . SER A 1 180 ? 6.082 18.675 26.487 1.00 85.31 180 SER A C 1
ATOM 1427 O O . SER A 1 180 ? 5.053 18.602 25.816 1.00 85.31 180 SER A O 1
ATOM 1429 N N . ILE A 1 181 ? 7.177 17.975 26.164 1.00 87.69 181 ILE A N 1
ATOM 1430 C CA . ILE A 1 181 ? 7.285 17.169 24.937 1.00 87.69 181 ILE A CA 1
ATOM 1431 C C . ILE A 1 181 ? 6.233 16.053 24.908 1.00 87.69 181 ILE A C 1
ATOM 1433 O O . ILE A 1 181 ? 5.529 15.897 23.908 1.00 87.69 181 ILE A O 1
ATOM 1437 N N . ALA A 1 182 ? 6.090 15.296 26.001 1.00 89.75 182 ALA A N 1
ATOM 1438 C CA . ALA A 1 182 ? 5.110 14.213 26.085 1.00 89.75 182 ALA A CA 1
ATOM 1439 C C . ALA A 1 182 ? 3.668 14.732 25.949 1.00 89.75 182 ALA A C 1
ATOM 1441 O O . ALA A 1 182 ? 2.852 14.149 25.228 1.00 89.75 182 ALA A O 1
ATOM 1442 N N . PHE A 1 183 ? 3.360 15.857 26.598 1.00 88.88 183 PHE A N 1
ATOM 1443 C CA . PHE A 1 183 ? 2.062 16.517 26.498 1.00 88.88 183 PHE A CA 1
ATOM 1444 C C . PHE A 1 183 ? 1.788 17.009 25.072 1.00 88.88 183 PHE A C 1
ATOM 1446 O O . PHE A 1 183 ? 0.722 16.732 24.522 1.00 88.88 183 PHE A O 1
ATOM 1453 N N . CYS A 1 184 ? 2.765 17.671 24.449 1.00 90.00 184 CYS A N 1
ATOM 1454 C CA . CYS A 1 184 ? 2.681 18.159 23.078 1.00 90.00 184 CYS A CA 1
ATOM 1455 C C . CYS A 1 184 ? 2.422 17.025 22.084 1.00 90.00 184 CYS A C 1
ATOM 1457 O O . CYS A 1 184 ? 1.522 17.128 21.251 1.00 90.00 184 CYS A O 1
ATOM 1459 N N . TRP A 1 185 ? 3.172 15.927 22.198 1.00 91.38 185 TRP A N 1
ATOM 1460 C CA . TRP A 1 185 ? 3.002 14.752 21.346 1.00 91.38 185 TRP A CA 1
ATOM 1461 C C . TRP A 1 185 ? 1.626 14.100 21.527 1.00 91.38 185 TRP A C 1
ATOM 1463 O O . TRP A 1 185 ? 0.967 13.756 20.544 1.00 91.38 185 TRP A O 1
ATOM 1473 N N . THR A 1 186 ? 1.151 13.991 22.769 1.00 92.00 186 THR A N 1
ATOM 1474 C CA . THR A 1 186 ? -0.174 13.430 23.073 1.00 92.00 186 THR A CA 1
ATOM 1475 C C . THR A 1 186 ? -1.286 14.303 22.494 1.00 92.00 186 THR A C 1
ATOM 1477 O O . THR A 1 186 ? -2.186 13.801 21.822 1.00 92.00 186 THR A O 1
ATOM 1480 N N . LEU A 1 187 ? -1.207 15.622 22.695 1.00 92.12 187 LEU A N 1
ATOM 1481 C CA . LEU A 1 187 ? -2.184 16.574 22.172 1.00 92.12 187 LEU A CA 1
ATOM 1482 C C . LEU A 1 187 ? -2.208 16.566 20.638 1.00 92.12 187 LEU A C 1
ATOM 1484 O O . LEU A 1 187 ? -3.283 16.484 20.042 1.00 92.12 187 LEU A O 1
ATOM 1488 N N . TRP A 1 188 ? -1.031 16.593 20.005 1.00 94.44 188 TRP A N 1
ATOM 1489 C CA . TRP A 1 188 ? -0.891 16.467 18.554 1.00 94.44 188 TRP A CA 1
ATOM 1490 C C . TRP A 1 188 ? -1.541 15.173 18.046 1.00 94.44 188 TRP A C 1
ATOM 1492 O O . TRP A 1 188 ? -2.310 15.211 17.090 1.00 94.44 188 TRP A O 1
ATOM 1502 N N . SER A 1 189 ? -1.309 14.048 18.726 1.00 94.50 189 SER A N 1
ATOM 1503 C CA . SER A 1 189 ? -1.834 12.739 18.326 1.00 94.50 189 SER A CA 1
ATOM 1504 C C . SER A 1 189 ? -3.359 12.651 18.446 1.00 94.50 189 SER A C 1
ATOM 1506 O O . SER A 1 189 ? -4.016 12.150 17.536 1.00 94.50 189 SER A O 1
ATOM 1508 N N . ILE A 1 190 ? -3.952 13.190 19.517 1.00 94.38 190 ILE A N 1
ATOM 1509 C CA . ILE A 1 190 ? -5.416 13.204 19.696 1.00 94.38 190 ILE A CA 1
ATOM 1510 C C . ILE A 1 190 ? -6.085 14.024 18.588 1.00 94.38 190 ILE A C 1
ATOM 1512 O O . ILE A 1 190 ? -7.016 13.552 17.929 1.00 94.38 190 ILE A O 1
ATOM 1516 N N . ILE A 1 191 ? -5.598 15.247 18.358 1.00 95.44 191 ILE A N 1
ATOM 1517 C CA . ILE A 1 191 ? -6.168 16.131 17.337 1.00 95.44 191 ILE A CA 1
ATOM 1518 C C . ILE A 1 191 ? -5.909 15.554 15.937 1.00 95.44 191 ILE A C 1
ATOM 1520 O O . ILE A 1 191 ? -6.799 15.583 15.090 1.00 95.44 191 ILE A O 1
ATOM 1524 N N . GLY A 1 192 ? -4.727 14.979 15.701 1.00 96.00 192 GLY A N 1
ATOM 1525 C CA . GLY A 1 192 ? -4.360 14.318 14.451 1.00 96.00 192 GLY A CA 1
ATOM 1526 C C . GLY A 1 192 ? -5.275 13.141 14.113 1.00 96.00 192 GLY A C 1
ATOM 1527 O O . GLY A 1 192 ? -5.782 13.070 12.993 1.00 96.00 192 GLY A O 1
ATOM 1528 N N . CYS A 1 193 ? -5.582 12.276 15.088 1.00 95.38 193 CYS A N 1
ATOM 1529 C CA . CYS A 1 193 ? -6.567 11.206 14.914 1.00 95.38 193 CYS A CA 1
ATOM 1530 C C . CYS A 1 193 ? -7.919 11.783 14.478 1.00 95.38 193 CYS A C 1
ATOM 1532 O O . CYS A 1 193 ? -8.466 11.365 13.458 1.00 95.38 193 CYS A O 1
ATOM 1534 N N . PHE A 1 194 ? -8.426 12.796 15.188 1.00 95.94 194 PHE A N 1
ATOM 1535 C CA . PHE A 1 194 ? -9.715 13.415 14.875 1.00 95.94 194 PHE A CA 1
ATOM 1536 C C . PHE A 1 194 ? -9.747 14.048 13.476 1.00 95.94 194 PHE A C 1
ATOM 1538 O O . PHE A 1 194 ? -10.666 13.784 12.702 1.00 95.94 194 PHE A O 1
ATOM 1545 N N . ILE A 1 195 ? -8.722 14.825 13.112 1.00 97.06 195 ILE A N 1
ATOM 1546 C CA . ILE A 1 195 ? -8.601 15.425 11.777 1.00 97.06 195 ILE A CA 1
ATOM 1547 C C . ILE A 1 195 ? -8.563 14.336 10.703 1.00 97.06 195 ILE A C 1
ATOM 1549 O O . ILE A 1 195 ? -9.301 14.432 9.724 1.00 97.06 195 ILE A O 1
ATOM 1553 N N . SER A 1 196 ? -7.754 13.288 10.885 1.00 96.69 196 SER A N 1
ATOM 1554 C CA . SER A 1 196 ? -7.660 12.199 9.908 1.00 96.69 196 SER A CA 1
ATOM 1555 C C . SER A 1 196 ? -9.019 11.527 9.680 1.00 96.69 196 SER A C 1
ATOM 1557 O O . SER A 1 196 ? -9.414 11.320 8.534 1.00 96.69 196 SER A O 1
ATOM 1559 N N . LEU A 1 197 ? -9.799 11.296 10.742 1.00 96.81 197 LEU A N 1
ATOM 1560 C CA . LEU A 1 197 ? -11.149 10.741 10.654 1.00 96.81 197 LEU A CA 1
ATOM 1561 C C . LEU A 1 197 ? -12.116 11.662 9.906 1.00 96.81 197 LEU A C 1
ATOM 1563 O O . LEU A 1 197 ? -12.873 11.190 9.056 1.00 96.81 197 LEU A O 1
ATOM 1567 N N . LEU A 1 198 ? -12.078 12.970 10.177 1.00 97.62 198 LEU A N 1
ATOM 1568 C CA . LEU A 1 198 ? -12.893 13.946 9.453 1.00 97.62 198 LEU A CA 1
ATOM 1569 C C . LEU A 1 198 ? -12.545 13.975 7.960 1.00 97.62 198 LEU A C 1
ATOM 1571 O O . LEU A 1 198 ? -13.447 13.955 7.122 1.00 97.62 198 LEU A O 1
ATOM 1575 N N . LEU A 1 199 ? -11.255 13.977 7.614 1.00 97.81 199 LEU A N 1
ATOM 1576 C CA . LEU A 1 199 ? -10.807 13.965 6.221 1.00 97.81 199 LEU A CA 1
ATOM 1577 C C . LEU A 1 199 ? -11.240 12.676 5.507 1.00 97.81 199 LEU A C 1
ATOM 1579 O O . LEU A 1 199 ? -11.782 12.735 4.402 1.00 97.81 199 LEU A O 1
ATOM 1583 N N . LEU A 1 200 ? -11.083 11.515 6.149 1.00 97.31 200 LEU A N 1
ATOM 1584 C CA . LEU A 1 200 ? -11.529 10.234 5.595 1.00 97.31 200 LEU A CA 1
ATOM 1585 C C . LEU A 1 200 ? -13.051 10.198 5.385 1.00 97.31 200 LEU A C 1
ATOM 1587 O O . LEU A 1 200 ? -13.520 9.729 4.347 1.00 97.31 200 LEU A O 1
ATOM 1591 N N . LYS A 1 201 ? -13.834 10.722 6.334 1.00 96.88 201 LYS A N 1
ATOM 1592 C CA . LYS A 1 201 ? -15.300 10.706 6.257 1.00 96.88 201 LYS A CA 1
ATOM 1593 C C . LYS A 1 201 ? -15.853 11.687 5.225 1.00 96.88 201 LYS A C 1
ATOM 1595 O O . LYS A 1 201 ? -16.734 11.311 4.454 1.00 96.88 201 LYS A O 1
ATOM 1600 N N . PHE A 1 202 ? -15.370 12.928 5.237 1.00 97.12 202 PHE A N 1
ATOM 1601 C CA . PHE A 1 202 ? -16.006 14.043 4.529 1.00 97.12 202 PHE A CA 1
ATOM 1602 C C . PHE A 1 202 ? -15.282 14.472 3.250 1.00 97.12 202 PHE A C 1
ATOM 1604 O O . PHE A 1 202 ? -15.930 15.013 2.360 1.00 97.12 202 PHE A O 1
ATOM 1611 N N . VAL A 1 203 ? -13.973 14.227 3.128 1.00 96.81 203 VAL A N 1
ATOM 1612 C CA . VAL A 1 203 ? -13.191 14.612 1.936 1.00 96.81 203 VAL A CA 1
ATOM 1613 C C . VAL A 1 203 ? -12.980 13.419 1.003 1.00 96.81 203 VAL A C 1
ATOM 1615 O O . VAL A 1 203 ? -13.245 13.515 -0.196 1.00 96.81 203 VAL A O 1
ATOM 1618 N N . VAL A 1 204 ? -12.544 12.277 1.546 1.00 96.94 204 VAL A N 1
ATOM 1619 C CA . VAL A 1 204 ? -12.391 11.031 0.773 1.00 96.94 204 VAL A CA 1
ATOM 1620 C C . VAL A 1 204 ? -13.764 10.423 0.491 1.00 96.94 204 VAL A C 1
ATOM 1622 O O . VAL A 1 204 ? -14.125 10.196 -0.664 1.00 96.94 204 VAL A O 1
ATOM 1625 N N . GLY A 1 205 ? -14.566 10.198 1.534 1.00 94.38 205 GLY A N 1
ATOM 1626 C CA . GLY A 1 205 ? -15.919 9.657 1.419 1.00 94.38 205 GLY A CA 1
ATOM 1627 C C . GLY A 1 205 ? -15.975 8.160 1.064 1.00 94.38 205 GLY A C 1
ATOM 1628 O O . GLY A 1 205 ? -14.942 7.485 0.994 1.00 94.38 205 GLY A O 1
ATOM 1629 N N . PRO A 1 206 ? -17.189 7.619 0.849 1.00 94.94 206 PRO A N 1
ATOM 1630 C CA . PRO A 1 206 ? -17.401 6.193 0.605 1.00 94.94 206 PRO A CA 1
ATOM 1631 C C . PRO A 1 206 ? -17.017 5.780 -0.822 1.00 94.94 206 PRO A C 1
ATOM 1633 O O . PRO A 1 206 ? -16.897 6.629 -1.712 1.00 94.94 206 PRO A O 1
ATOM 1636 N N . CYS A 1 207 ? -16.850 4.472 -1.021 1.00 95.25 207 CYS A N 1
ATOM 1637 C CA . CYS A 1 207 ? -16.694 3.821 -2.329 1.00 95.25 207 CYS A CA 1
ATOM 1638 C C . CYS A 1 207 ? -17.839 2.828 -2.575 1.00 95.25 207 CYS A C 1
ATOM 1640 O O . CYS A 1 207 ? -18.393 2.288 -1.616 1.00 95.25 207 CYS A O 1
ATOM 1642 N N . THR A 1 208 ? -18.168 2.543 -3.831 1.00 94.56 208 THR A N 1
ATOM 1643 C CA . THR A 1 208 ? -19.171 1.524 -4.180 1.00 94.56 208 THR A CA 1
ATOM 1644 C C . THR A 1 208 ? -18.484 0.181 -4.423 1.00 94.56 208 THR A C 1
ATOM 1646 O O . THR A 1 208 ? -17.429 0.127 -5.053 1.00 94.56 208 THR A O 1
ATOM 1649 N N . ALA A 1 209 ? -19.063 -0.918 -3.934 1.00 94.31 209 ALA A N 1
ATOM 1650 C CA . ALA A 1 209 ? -18.522 -2.253 -4.184 1.00 94.31 209 ALA A CA 1
ATOM 1651 C C . ALA A 1 209 ? -18.557 -2.590 -5.685 1.00 94.31 209 ALA A C 1
ATOM 1653 O O . ALA A 1 209 ? -19.565 -2.358 -6.351 1.00 94.31 209 ALA A O 1
ATOM 1654 N N . GLY A 1 210 ? -17.467 -3.152 -6.209 1.00 91.19 210 GLY A N 1
ATOM 1655 C CA . GLY A 1 210 ? -17.341 -3.558 -7.608 1.00 91.19 210 GLY A CA 1
ATOM 1656 C C . GLY A 1 210 ? -16.903 -2.447 -8.565 1.00 91.19 210 GLY A C 1
ATOM 1657 O O . GLY A 1 210 ? -16.660 -2.742 -9.734 1.00 91.19 210 GLY A O 1
ATOM 1658 N N . GLU A 1 211 ? -16.765 -1.200 -8.103 1.00 92.75 211 GLU A N 1
ATOM 1659 C CA . GLU A 1 211 ? -16.249 -0.113 -8.939 1.00 92.75 211 GLU A CA 1
ATOM 1660 C C . GLU A 1 211 ? -14.781 -0.335 -9.324 1.00 92.75 211 GLU A C 1
ATOM 1662 O O . GLU A 1 211 ? -13.966 -0.841 -8.546 1.00 92.75 211 GLU A O 1
ATOM 1667 N N . ILE A 1 212 ? -14.452 0.075 -10.550 1.00 91.62 212 ILE A N 1
ATOM 1668 C CA . ILE A 1 212 ? -13.103 0.036 -11.108 1.00 91.62 212 ILE A CA 1
ATOM 1669 C C . ILE A 1 212 ? -12.650 1.477 -11.330 1.00 91.62 212 ILE A C 1
ATOM 1671 O O . ILE A 1 212 ? -13.304 2.245 -12.037 1.00 91.62 212 ILE A O 1
ATOM 1675 N N . TYR A 1 213 ? -11.519 1.833 -10.734 1.00 91.44 213 TYR A N 1
ATOM 1676 C CA . TYR A 1 213 ? -10.889 3.135 -10.869 1.00 91.44 213 TYR A CA 1
ATOM 1677 C C . TYR A 1 213 ? -9.628 3.015 -11.729 1.00 91.44 213 TYR A C 1
ATOM 1679 O O . TYR A 1 213 ? -8.654 2.380 -11.308 1.00 91.44 213 TYR A O 1
ATOM 1687 N N . PRO A 1 214 ? -9.600 3.652 -12.911 1.00 90.81 214 PRO A N 1
ATOM 1688 C CA . PRO A 1 214 ? -8.370 3.786 -13.671 1.00 90.81 214 PRO A CA 1
ATOM 1689 C C . PRO A 1 214 ? -7.327 4.585 -12.891 1.00 90.81 214 PRO A C 1
ATOM 1691 O O . PRO A 1 214 ? -7.677 5.556 -12.216 1.00 90.81 214 PRO A O 1
ATOM 1694 N N . ILE A 1 215 ? -6.050 4.218 -13.016 1.00 87.38 215 ILE A N 1
ATOM 1695 C CA . ILE A 1 215 ? -4.945 4.868 -12.285 1.00 87.38 215 ILE A CA 1
ATOM 1696 C C . ILE A 1 215 ? -4.919 6.383 -12.552 1.00 87.38 215 ILE A C 1
ATOM 1698 O O . ILE A 1 215 ? -4.790 7.188 -11.631 1.00 87.38 215 ILE A O 1
ATOM 1702 N N . ALA A 1 216 ? -5.094 6.792 -13.811 1.00 87.31 216 ALA A N 1
ATOM 1703 C CA . ALA A 1 216 ? -5.120 8.197 -14.214 1.00 87.31 216 ALA A CA 1
ATOM 1704 C C . ALA A 1 216 ? -6.527 8.824 -14.120 1.00 87.31 216 ALA A C 1
ATOM 1706 O O . ALA A 1 216 ? -6.958 9.529 -15.034 1.00 87.31 216 ALA A O 1
ATOM 1707 N N . SER A 1 217 ? -7.266 8.550 -13.040 1.00 92.12 217 SER A N 1
ATOM 1708 C CA . SER A 1 217 ? -8.607 9.105 -12.813 1.00 92.12 217 SER A CA 1
ATOM 1709 C C . SER A 1 217 ? -8.697 9.943 -11.540 1.00 92.12 217 SER A C 1
ATOM 1711 O O . SER A 1 217 ? -8.023 9.691 -10.539 1.00 92.12 217 SER A O 1
ATOM 1713 N N . TRP A 1 218 ? -9.603 10.925 -11.549 1.00 93.62 218 TRP A N 1
ATOM 1714 C CA . TRP A 1 218 ? -9.872 11.758 -10.374 1.00 93.62 218 TRP A CA 1
ATOM 1715 C C . TRP A 1 218 ? -10.415 10.950 -9.196 1.00 93.62 218 TRP A C 1
ATOM 1717 O O . TRP A 1 218 ? -10.059 11.198 -8.046 1.00 93.62 218 TRP A O 1
ATOM 1727 N N . LEU A 1 219 ? -11.247 9.948 -9.494 1.00 93.75 219 LEU A N 1
ATOM 1728 C CA . LEU A 1 219 ? -11.805 9.051 -8.489 1.00 93.75 219 LEU A CA 1
ATOM 1729 C C . LEU A 1 219 ? -10.707 8.217 -7.830 1.00 93.75 219 LEU A C 1
ATOM 1731 O O . LEU A 1 219 ? -10.672 8.151 -6.606 1.00 93.75 219 LEU A O 1
ATOM 1735 N N . TYR A 1 220 ? -9.761 7.666 -8.600 1.00 93.06 220 TYR A N 1
ATOM 1736 C CA . TYR A 1 220 ? -8.602 6.979 -8.028 1.00 93.06 220 TYR A CA 1
ATOM 1737 C C . TYR A 1 220 ? -7.807 7.901 -7.093 1.00 93.06 220 TYR A C 1
ATOM 1739 O O . TYR A 1 220 ? -7.529 7.534 -5.946 1.00 93.06 220 TYR A O 1
ATOM 1747 N N . LEU A 1 221 ? -7.495 9.123 -7.544 1.00 94.62 221 LEU A N 1
ATOM 1748 C CA . LEU A 1 221 ? -6.731 10.069 -6.732 1.00 94.62 221 LEU A CA 1
ATOM 1749 C C . LEU A 1 221 ? -7.449 10.448 -5.436 1.00 94.62 221 LEU A C 1
ATOM 1751 O O . LEU A 1 221 ? -6.825 10.477 -4.380 1.00 94.62 221 LEU A O 1
ATOM 1755 N N . GLN A 1 222 ? -8.752 10.713 -5.497 1.00 94.94 222 GLN A N 1
ATOM 1756 C CA . GLN A 1 222 ? -9.529 11.108 -4.326 1.00 94.94 222 GLN A CA 1
ATOM 1757 C C . GLN A 1 222 ? -9.792 9.936 -3.372 1.00 94.94 222 GLN A C 1
ATOM 1759 O O . GLN A 1 222 ? -9.755 10.114 -2.155 1.00 94.94 222 GLN A O 1
ATOM 1764 N N . LYS A 1 223 ? -10.105 8.746 -3.895 1.00 94.56 223 LYS A N 1
ATOM 1765 C CA . LYS A 1 223 ? -10.587 7.615 -3.086 1.00 94.56 223 LYS A CA 1
ATOM 1766 C C . LYS A 1 223 ? -9.466 6.741 -2.541 1.00 94.56 223 LYS A C 1
ATOM 1768 O O . LYS A 1 223 ? -9.585 6.254 -1.415 1.00 94.56 223 LYS A O 1
ATOM 1773 N N . ILE A 1 224 ? -8.401 6.557 -3.322 1.00 92.88 224 ILE A N 1
ATOM 1774 C CA . ILE A 1 224 ? -7.315 5.618 -3.020 1.00 92.88 224 ILE A CA 1
ATOM 1775 C C . ILE A 1 224 ? -6.041 6.373 -2.639 1.00 92.88 224 ILE A C 1
ATOM 1777 O O . ILE A 1 224 ? -5.564 6.231 -1.516 1.00 92.88 224 ILE A O 1
ATOM 1781 N N . TRP A 1 225 ? -5.518 7.230 -3.522 1.00 94.50 225 TRP A N 1
ATOM 1782 C CA . TRP A 1 225 ? -4.250 7.929 -3.266 1.00 94.50 225 TRP A CA 1
ATOM 1783 C C . TRP A 1 225 ? -4.344 8.908 -2.083 1.00 94.50 225 TRP A C 1
ATOM 1785 O O . TRP A 1 225 ? -3.536 8.838 -1.159 1.00 94.50 225 TRP A O 1
ATOM 1795 N N . LEU A 1 226 ? -5.362 9.776 -2.055 1.00 95.94 226 LEU A N 1
ATOM 1796 C CA . LEU A 1 226 ? -5.580 10.734 -0.964 1.00 95.94 226 LEU A CA 1
ATOM 1797 C C . LEU A 1 226 ? -5.836 10.023 0.372 1.00 95.94 226 LEU A C 1
ATOM 1799 O O . LEU A 1 226 ? -5.351 10.475 1.407 1.00 95.94 226 LEU A O 1
ATOM 1803 N N . ARG A 1 227 ? -6.564 8.899 0.360 1.00 95.50 227 ARG A N 1
ATOM 1804 C CA . ARG A 1 227 ? -6.751 8.057 1.549 1.00 95.50 227 ARG A CA 1
ATOM 1805 C C . ARG A 1 227 ? -5.408 7.580 2.089 1.00 95.50 227 ARG A C 1
ATOM 1807 O O . ARG A 1 227 ? -5.135 7.792 3.267 1.00 95.50 227 ARG A O 1
ATOM 1814 N N . GLN A 1 228 ? -4.576 6.988 1.231 1.00 93.00 228 GLN A N 1
ATOM 1815 C CA . GLN A 1 228 ? -3.249 6.508 1.611 1.00 93.00 228 GLN A CA 1
ATOM 1816 C C . GLN A 1 228 ? -2.384 7.643 2.171 1.00 93.00 228 GLN A C 1
ATOM 1818 O O . GLN A 1 228 ? -1.716 7.450 3.183 1.00 93.00 228 GLN A O 1
ATOM 1823 N N . LEU A 1 229 ? -2.437 8.829 1.556 1.00 95.00 229 LEU A N 1
ATOM 1824 C CA . LEU A 1 229 ? -1.724 10.015 2.025 1.00 95.00 229 LEU A CA 1
ATOM 1825 C C . LEU A 1 229 ? -2.198 10.464 3.414 1.00 95.00 229 LEU A C 1
ATOM 1827 O O . LEU A 1 229 ? -1.374 10.726 4.280 1.00 95.00 229 LEU A O 1
ATOM 1831 N N . ILE A 1 230 ? -3.511 10.538 3.657 1.00 95.88 230 ILE A N 1
ATOM 1832 C CA . ILE A 1 230 ? -4.049 10.919 4.972 1.00 95.88 230 ILE A CA 1
ATOM 1833 C C . ILE A 1 230 ? -3.609 9.906 6.034 1.00 95.88 230 ILE A C 1
ATOM 1835 O O . ILE A 1 230 ? -3.121 10.300 7.093 1.00 95.88 230 ILE A O 1
ATOM 1839 N N . VAL A 1 231 ? -3.761 8.608 5.759 1.00 93.88 231 VAL A N 1
ATOM 1840 C CA . VAL A 1 231 ? -3.400 7.560 6.721 1.00 93.88 231 VAL A CA 1
ATOM 1841 C C . VAL A 1 231 ? -1.895 7.568 7.000 1.00 93.88 231 VAL A C 1
ATOM 1843 O O . VAL A 1 231 ? -1.508 7.511 8.165 1.00 93.88 231 VAL A O 1
ATOM 1846 N N . SER A 1 232 ? -1.047 7.723 5.976 1.00 91.38 232 SER A N 1
ATOM 1847 C CA . SER A 1 232 ? 0.409 7.783 6.161 1.00 91.38 232 SER A CA 1
ATOM 1848 C C . SER A 1 232 ? 0.853 9.052 6.893 1.00 91.38 232 SER A C 1
ATOM 1850 O O . SER A 1 232 ? 1.681 8.981 7.799 1.00 91.38 232 SER A O 1
ATOM 1852 N N . SER A 1 233 ? 0.266 10.212 6.584 1.00 93.12 233 SER A N 1
ATOM 1853 C CA . SER A 1 233 ? 0.574 11.480 7.258 1.00 93.12 233 SER A CA 1
ATOM 1854 C C . SER A 1 233 ? 0.236 11.474 8.746 1.00 93.12 233 SER A C 1
ATOM 1856 O O . SER A 1 233 ? 0.995 12.018 9.542 1.00 93.12 233 SER A O 1
ATOM 1858 N N . PHE A 1 234 ? -0.856 10.818 9.139 1.00 93.69 234 PHE A N 1
ATOM 1859 C CA . PHE A 1 234 ? -1.270 10.721 10.539 1.00 93.69 234 PHE A CA 1
ATOM 1860 C C . PHE A 1 234 ? -0.889 9.386 11.201 1.00 93.69 234 PHE A C 1
ATOM 1862 O O . PHE A 1 234 ? -1.357 9.112 12.304 1.00 93.69 234 PHE A O 1
ATOM 1869 N N . HIS A 1 235 ? -0.021 8.567 10.593 1.00 91.12 235 HIS A N 1
ATOM 1870 C CA . HIS A 1 235 ? 0.350 7.245 11.121 1.00 91.12 235 HIS A CA 1
ATOM 1871 C C . HIS A 1 235 ? 0.820 7.306 12.586 1.00 91.12 235 HIS A C 1
ATOM 1873 O O . HIS A 1 235 ? 0.337 6.557 13.431 1.00 91.12 235 HIS A O 1
ATOM 1879 N N . HIS A 1 236 ? 1.688 8.263 12.930 1.00 89.75 236 HIS A N 1
ATOM 1880 C CA . HIS A 1 236 ? 2.163 8.422 14.309 1.00 89.75 236 HIS A CA 1
ATOM 1881 C C . HIS A 1 236 ? 1.081 8.865 15.296 1.00 89.75 236 HIS A C 1
ATOM 1883 O O . HIS A 1 236 ? 1.175 8.531 16.474 1.00 89.75 236 HIS A O 1
ATOM 1889 N N . ALA A 1 237 ? 0.047 9.573 14.836 1.00 92.50 237 ALA A N 1
ATOM 1890 C CA . ALA A 1 237 ? -1.083 9.923 15.690 1.00 92.50 237 ALA A CA 1
ATOM 1891 C C . ALA A 1 237 ? -1.847 8.655 16.102 1.00 92.50 237 ALA A C 1
ATOM 1893 O O . ALA A 1 237 ? -2.223 8.503 17.263 1.00 92.50 237 ALA A O 1
ATOM 1894 N N . TRP A 1 238 ? -1.987 7.708 15.170 1.00 91.56 238 TRP A N 1
ATOM 1895 C CA . TRP A 1 238 ? -2.632 6.413 15.387 1.00 91.56 238 TRP A CA 1
ATOM 1896 C C . TRP A 1 238 ? -1.818 5.430 16.240 1.00 91.56 238 TRP A C 1
ATOM 1898 O O . TRP A 1 238 ? -2.378 4.445 16.721 1.00 91.56 238 TRP A O 1
ATOM 1908 N N . LEU A 1 239 ? -0.546 5.724 16.536 1.00 90.00 239 LEU A N 1
ATOM 1909 C CA . LEU A 1 239 ? 0.211 4.967 17.538 1.00 90.00 239 LEU A CA 1
ATOM 1910 C C . LEU A 1 239 ? -0.325 5.197 18.958 1.00 90.00 239 LEU A C 1
ATOM 1912 O O . LEU A 1 239 ? -0.277 4.281 19.772 1.00 90.00 239 LEU A O 1
ATOM 1916 N N . LEU A 1 240 ? -0.888 6.375 19.252 1.00 89.69 240 LEU A N 1
ATOM 1917 C CA . LEU A 1 240 ? -1.437 6.693 20.574 1.00 89.69 240 LEU A CA 1
ATOM 1918 C C . LEU A 1 240 ? -2.537 5.709 21.027 1.00 89.69 240 LEU A C 1
ATOM 1920 O O . LEU A 1 240 ? -2.430 5.187 22.136 1.00 89.69 240 LEU A O 1
ATOM 1924 N N . PRO A 1 241 ? -3.583 5.419 20.227 1.00 88.25 241 PRO A N 1
ATOM 1925 C CA . PRO A 1 241 ? -4.611 4.461 20.617 1.00 88.25 241 PRO A CA 1
ATOM 1926 C C . PRO A 1 241 ? -4.183 2.993 20.441 1.00 88.25 241 PRO A C 1
ATOM 1928 O O . PRO A 1 241 ? -5.029 2.110 20.581 1.00 88.25 241 PRO A O 1
ATOM 1931 N N . THR A 1 242 ? -2.917 2.690 20.123 1.00 84.81 242 THR A N 1
ATOM 1932 C CA . THR A 1 242 ? -2.434 1.299 20.033 1.00 84.81 242 THR A CA 1
ATOM 1933 C C . THR A 1 242 ? -2.567 0.611 21.393 1.00 84.81 242 THR A C 1
ATOM 1935 O O . THR A 1 242 ? -2.149 1.153 22.412 1.00 84.81 242 THR A O 1
ATOM 1938 N N . GLY A 1 243 ? -3.183 -0.574 21.417 1.00 80.62 243 GLY A N 1
ATOM 1939 C CA . GLY A 1 243 ? -3.501 -1.302 22.653 1.00 80.62 243 GLY A CA 1
ATOM 1940 C C . GLY A 1 243 ? -4.878 -0.987 23.255 1.00 80.62 243 GLY A C 1
ATOM 1941 O O . GLY A 1 243 ? -5.292 -1.669 24.186 1.00 80.62 243 GLY A O 1
ATOM 1942 N N . TYR A 1 244 ? -5.614 -0.018 22.698 1.00 86.62 244 TYR A N 1
ATOM 1943 C CA . TYR A 1 244 ? -7.015 0.270 23.034 1.00 86.62 244 TYR A CA 1
ATOM 1944 C C . TYR A 1 244 ? -7.952 -0.266 21.938 1.00 86.62 244 TYR A C 1
ATOM 1946 O O . TYR A 1 244 ? -8.738 0.472 21.341 1.00 86.62 244 TYR A O 1
ATOM 1954 N N . ASP A 1 245 ? -7.840 -1.565 21.652 1.00 85.62 245 ASP A N 1
ATOM 1955 C CA . ASP A 1 245 ? -8.538 -2.266 20.562 1.00 85.62 245 ASP A CA 1
ATOM 1956 C C . ASP A 1 245 ? -10.072 -2.156 20.637 1.00 85.62 245 ASP A C 1
ATOM 1958 O O . ASP A 1 245 ? -10.744 -2.084 19.607 1.00 85.62 245 ASP A O 1
ATOM 1962 N N . TYR A 1 246 ? -10.630 -2.029 21.842 1.00 88.50 246 TYR A N 1
ATOM 1963 C CA . TYR A 1 246 ? -12.061 -1.812 22.065 1.00 88.50 246 TYR A CA 1
ATOM 1964 C C . TYR A 1 246 ? -12.611 -0.517 21.438 1.00 88.50 246 TYR A C 1
ATOM 1966 O O . TYR A 1 246 ? -13.818 -0.424 21.209 1.00 88.50 246 TYR A O 1
ATOM 1974 N N . LEU A 1 247 ? -11.773 0.491 21.151 1.00 91.44 247 LEU A N 1
ATOM 1975 C CA . LEU A 1 247 ? -12.207 1.740 20.506 1.00 91.44 247 LEU A CA 1
ATOM 1976 C C . LEU A 1 247 ? -12.403 1.581 18.994 1.00 91.44 247 LEU A C 1
ATOM 1978 O O . LEU A 1 247 ? -13.227 2.282 18.398 1.00 91.44 247 LEU A O 1
ATOM 1982 N N . TYR A 1 248 ? -11.664 0.672 18.358 1.00 93.50 248 TYR A N 1
ATOM 1983 C CA . TYR A 1 248 ? -11.581 0.598 16.899 1.00 93.50 248 TYR A CA 1
ATOM 1984 C C . TYR A 1 248 ? -12.916 0.249 16.229 1.00 93.50 248 TYR A C 1
ATOM 1986 O O . TYR A 1 248 ? -13.264 0.928 15.258 1.00 93.50 248 TYR A O 1
ATOM 1994 N N . PRO A 1 249 ? -13.729 -0.698 16.747 1.00 94.75 249 PRO A N 1
ATOM 1995 C CA . PRO A 1 249 ? -15.049 -0.975 16.187 1.00 94.75 249 PRO A CA 1
ATOM 1996 C C . PRO A 1 249 ? -15.954 0.260 16.115 1.00 94.75 249 PRO A C 1
ATOM 1998 O O . PRO A 1 249 ? -16.659 0.445 15.126 1.00 94.75 249 PRO A O 1
ATOM 2001 N N . TYR A 1 250 ? -15.920 1.143 17.119 1.00 94.50 250 TYR A N 1
ATOM 2002 C CA . TYR A 1 250 ? -16.736 2.364 17.126 1.00 94.50 250 TYR A CA 1
ATOM 2003 C C . TYR A 1 250 ? -16.290 3.360 16.055 1.00 94.50 250 TYR A C 1
ATOM 2005 O O . TYR A 1 250 ? -17.126 3.898 15.328 1.00 94.50 250 TYR A O 1
ATOM 2013 N N . VAL A 1 251 ? -14.978 3.567 15.927 1.00 95.19 251 VAL A N 1
ATOM 2014 C CA . VAL A 1 251 ? -14.391 4.452 14.912 1.00 95.19 251 VAL A CA 1
ATOM 2015 C C . VAL A 1 251 ? -14.715 3.951 13.504 1.00 95.19 251 VAL A C 1
ATOM 2017 O O . VAL A 1 251 ? -15.199 4.710 12.663 1.00 95.19 251 VAL A O 1
ATOM 2020 N N . LEU A 1 252 ? -14.501 2.661 13.249 1.00 96.06 252 LEU A N 1
ATOM 2021 C CA . LEU A 1 252 ? -14.744 2.057 11.942 1.00 96.06 252 LEU A CA 1
ATOM 2022 C C . LEU A 1 252 ? -16.241 2.042 11.586 1.00 96.06 252 LEU A C 1
ATOM 2024 O O . LEU A 1 252 ? -16.586 2.358 10.446 1.00 96.06 252 LEU A O 1
ATOM 2028 N N . ARG A 1 253 ? -17.140 1.783 12.551 1.00 96.81 253 ARG A N 1
ATOM 2029 C CA . ARG A 1 253 ? -18.597 1.924 12.353 1.00 96.81 253 ARG A CA 1
ATOM 2030 C C . ARG A 1 253 ? -18.989 3.344 11.961 1.00 96.81 253 ARG A C 1
ATOM 2032 O O . ARG A 1 253 ? -19.765 3.532 11.027 1.00 96.81 253 ARG A O 1
ATOM 2039 N N . TRP A 1 254 ? -18.417 4.358 12.609 1.00 96.56 254 TRP A N 1
ATOM 2040 C CA . TRP A 1 254 ? -18.667 5.758 12.250 1.00 96.56 254 TRP A CA 1
ATOM 2041 C C . TRP A 1 254 ? -18.193 6.091 10.822 1.00 96.56 254 TRP A C 1
ATOM 2043 O O . TRP A 1 254 ? -18.863 6.824 10.085 1.00 96.56 254 TRP A O 1
ATOM 2053 N N . LEU A 1 255 ? -17.093 5.479 10.375 1.00 96.56 255 LEU A N 1
ATOM 2054 C CA . LEU A 1 255 ? -16.612 5.549 8.991 1.00 96.56 255 LEU A CA 1
ATOM 2055 C C . LEU A 1 255 ? -17.416 4.683 7.996 1.00 96.56 255 LEU A C 1
ATOM 2057 O O . LEU A 1 255 ? -17.152 4.735 6.794 1.00 96.56 255 LEU A O 1
ATOM 2061 N N . GLY A 1 256 ? -18.432 3.952 8.459 1.00 96.38 256 GLY A N 1
ATOM 2062 C CA . GLY A 1 256 ? -19.382 3.205 7.630 1.00 96.38 256 GLY A CA 1
ATOM 2063 C C . GLY A 1 256 ? -19.146 1.697 7.550 1.00 96.38 256 GLY A C 1
ATOM 2064 O O . GLY A 1 256 ? -19.857 1.042 6.795 1.00 96.38 256 GLY A O 1
ATOM 2065 N N . ALA A 1 257 ? -18.177 1.142 8.284 1.00 97.25 257 ALA A N 1
ATOM 2066 C CA . ALA A 1 257 ? -17.985 -0.307 8.354 1.00 97.25 257 ALA A CA 1
ATOM 2067 C C . ALA A 1 257 ? -19.128 -0.984 9.122 1.00 97.25 257 ALA A C 1
ATOM 2069 O O . ALA A 1 257 ? -19.638 -0.443 10.105 1.00 97.25 257 ALA A O 1
ATOM 2070 N N . HIS A 1 258 ? -19.480 -2.207 8.736 1.00 97.19 258 HIS A N 1
ATOM 2071 C CA . HIS A 1 258 ? -20.354 -3.058 9.537 1.00 97.19 258 HIS A CA 1
ATOM 2072 C C . HIS A 1 258 ? -19.491 -3.925 10.453 1.00 97.19 258 HIS A C 1
ATOM 2074 O O . HIS A 1 258 ? -18.917 -4.911 10.004 1.00 97.19 258 HIS A O 1
ATOM 2080 N N . ILE A 1 259 ? -19.407 -3.580 11.737 1.00 96.94 259 ILE A N 1
ATOM 2081 C CA . ILE A 1 259 ? -18.641 -4.351 12.727 1.00 96.94 259 ILE A CA 1
ATOM 2082 C C . ILE A 1 259 ? -19.556 -4.737 13.879 1.00 96.94 259 ILE A C 1
ATOM 2084 O O . ILE A 1 259 ? -20.147 -3.857 14.511 1.00 96.94 259 ILE A O 1
ATOM 2088 N N . GLU A 1 260 ? -19.659 -6.035 14.138 1.00 96.50 260 GLU A N 1
ATOM 2089 C CA . GLU A 1 260 ? -20.466 -6.593 15.224 1.00 96.50 260 GLU A CA 1
ATOM 2090 C C . GLU A 1 260 ? -19.738 -6.539 16.584 1.00 96.50 260 GLU A C 1
ATOM 2092 O O . GLU A 1 260 ? -18.811 -5.747 16.793 1.00 96.50 260 GLU A O 1
ATOM 2097 N N . GLU A 1 261 ? -20.209 -7.319 17.556 1.00 93.38 261 GLU A N 1
ATOM 2098 C CA . GLU A 1 261 ? -19.687 -7.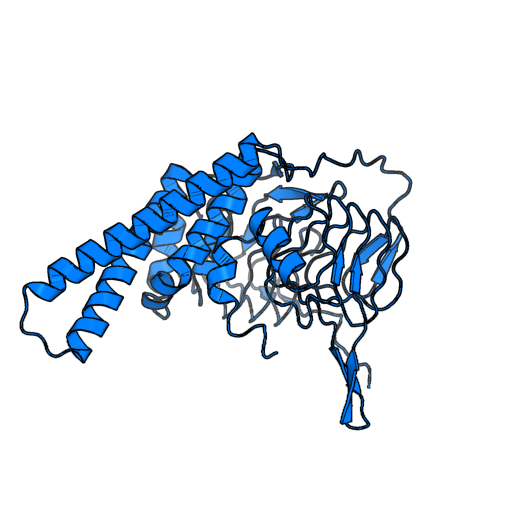338 18.921 1.00 93.38 261 GLU A CA 1
ATOM 2099 C C . GLU A 1 261 ? -18.458 -8.252 19.062 1.00 93.38 261 GLU A C 1
ATOM 2101 O O . GLU A 1 261 ? -18.187 -9.118 18.234 1.00 93.38 261 GLU A O 1
ATOM 2106 N N . ASN A 1 262 ? -17.686 -8.075 20.139 1.00 94.12 262 ASN A N 1
ATOM 2107 C CA . ASN A 1 262 ? -16.530 -8.923 20.471 1.00 94.12 262 ASN A CA 1
ATOM 2108 C C . ASN A 1 262 ? -15.441 -9.013 19.382 1.00 94.12 262 ASN A C 1
ATOM 2110 O O . ASN A 1 262 ? -14.703 -9.995 19.324 1.00 94.12 262 ASN A O 1
ATOM 2114 N N . VAL A 1 263 ? -15.318 -7.986 18.538 1.00 94.88 263 VAL A N 1
ATOM 2115 C CA . VAL A 1 263 ? -14.261 -7.883 17.525 1.00 94.88 263 VAL A CA 1
ATOM 2116 C C . VAL A 1 263 ? -13.010 -7.249 18.130 1.00 94.88 263 VAL A C 1
ATOM 2118 O O . VAL A 1 263 ? -13.083 -6.160 18.702 1.00 94.88 263 VAL A O 1
ATOM 2121 N N . LYS A 1 264 ? -11.859 -7.907 17.972 1.00 93.75 264 LYS A N 1
ATOM 2122 C CA . LYS A 1 264 ? -10.552 -7.444 18.463 1.00 93.75 264 LYS A CA 1
ATOM 2123 C C . LYS A 1 264 ? -9.606 -7.213 17.298 1.00 93.75 264 LYS A C 1
ATOM 2125 O O . LYS A 1 264 ? -9.339 -8.137 16.536 1.00 93.75 264 LYS A O 1
ATOM 2130 N N . LEU A 1 265 ? -9.085 -6.000 17.158 1.00 92.69 265 LEU A N 1
ATOM 2131 C CA . LEU A 1 265 ? -8.195 -5.632 16.056 1.00 92.69 265 LEU A CA 1
ATOM 2132 C C . LEU A 1 265 ? -6.899 -5.058 16.634 1.00 92.69 265 LEU A C 1
ATOM 2134 O O . LEU A 1 265 ? -6.943 -4.092 17.389 1.00 92.69 265 LEU A O 1
ATOM 2138 N N . ALA A 1 266 ? -5.749 -5.631 16.279 1.00 90.19 266 ALA A N 1
ATOM 2139 C CA . ALA A 1 266 ? -4.461 -5.210 16.835 1.00 90.19 266 ALA A CA 1
ATOM 2140 C C . ALA A 1 266 ? -4.020 -3.808 16.375 1.00 90.19 266 ALA A C 1
ATOM 2142 O O . ALA A 1 266 ? -3.391 -3.075 17.135 1.00 90.19 266 ALA A O 1
ATOM 2143 N N . GLN A 1 267 ? -4.325 -3.445 15.128 1.00 88.50 267 GLN A N 1
ATOM 2144 C CA . GLN A 1 267 ? -3.896 -2.198 14.493 1.00 88.50 267 GLN A CA 1
ATOM 2145 C C . GLN A 1 267 ? -5.038 -1.643 13.643 1.00 88.50 267 GLN A C 1
ATOM 2147 O O . GLN A 1 267 ? -5.641 -2.386 12.874 1.00 88.50 267 GLN A O 1
ATOM 2152 N N . ILE A 1 268 ? -5.357 -0.354 13.785 1.00 90.69 268 ILE A N 1
ATOM 2153 C CA . ILE A 1 268 ? -6.482 0.276 13.074 1.00 90.69 268 ILE A CA 1
ATOM 2154 C C . ILE A 1 268 ? -6.084 0.870 11.716 1.00 90.69 268 ILE A C 1
ATOM 2156 O O . ILE A 1 268 ? -6.903 0.913 10.801 1.00 90.69 268 ILE A O 1
ATOM 2160 N N . ASP A 1 269 ? -4.837 1.305 11.553 1.00 87.31 269 ASP A N 1
ATOM 2161 C CA . ASP A 1 269 ? -4.323 1.975 10.352 1.00 87.31 269 ASP A CA 1
ATOM 2162 C C . ASP A 1 269 ? -4.450 1.117 9.083 1.00 87.31 269 ASP A C 1
ATOM 2164 O O . ASP A 1 269 ? -4.840 1.626 8.027 1.00 87.31 269 ASP A O 1
ATOM 2168 N N . THR A 1 270 ? -4.245 -0.198 9.198 1.00 87.31 270 THR A N 1
ATOM 2169 C CA . THR A 1 270 ? -4.502 -1.153 8.105 1.00 87.31 270 THR A CA 1
ATOM 2170 C C . THR A 1 270 ? -5.961 -1.117 7.625 1.00 87.31 270 THR A C 1
ATOM 2172 O O . THR A 1 270 ? -6.231 -1.127 6.425 1.00 87.31 270 THR A O 1
ATOM 2175 N N . PHE A 1 271 ? -6.924 -0.954 8.541 1.00 91.69 271 PHE A N 1
ATOM 2176 C CA . PHE A 1 271 ? -8.347 -0.849 8.205 1.00 91.69 271 PHE A CA 1
ATOM 2177 C C . PHE A 1 271 ? -8.705 0.536 7.657 1.00 91.69 271 PHE A C 1
ATOM 2179 O O . PHE A 1 271 ? -9.561 0.642 6.784 1.00 91.69 271 PHE A O 1
ATOM 2186 N N . LEU A 1 272 ? -8.045 1.605 8.116 1.00 93.75 272 LEU A N 1
ATOM 2187 C CA . LEU A 1 272 ? -8.261 2.963 7.594 1.00 93.75 272 LEU A CA 1
ATOM 2188 C C . LEU A 1 272 ? -7.741 3.132 6.158 1.00 93.75 272 LEU A C 1
ATOM 2190 O O . LEU A 1 272 ? -8.284 3.937 5.390 1.00 93.75 272 LEU A O 1
ATOM 2194 N N . SER A 1 273 ? -6.715 2.354 5.798 1.00 89.81 273 SER A N 1
ATOM 2195 C CA . SER A 1 273 ? -6.104 2.340 4.464 1.00 89.81 273 SER A CA 1
ATOM 2196 C C . SER A 1 273 ? -7.038 1.775 3.391 1.00 89.81 273 SER A C 1
ATOM 2198 O O . SER A 1 273 ? -6.920 2.143 2.223 1.00 89.81 273 SER A O 1
ATOM 2200 N N . CYS A 1 274 ? -8.018 0.948 3.767 1.00 90.94 274 CYS A N 1
ATOM 2201 C CA . CYS A 1 274 ? -9.049 0.461 2.853 1.00 90.94 274 CYS A CA 1
ATOM 2202 C C . CYS A 1 274 ? -10.340 1.309 2.926 1.00 90.94 274 CYS A C 1
ATOM 2204 O O . CYS A 1 274 ? -10.561 2.038 3.901 1.00 90.94 274 CYS A O 1
ATOM 2206 N N . PRO A 1 275 ? -11.221 1.256 1.908 1.00 93.62 275 PRO A N 1
ATOM 2207 C CA . PRO A 1 275 ? -12.554 1.848 1.986 1.00 93.62 275 PRO A CA 1
ATOM 2208 C C . PRO A 1 275 ? -13.394 1.185 3.087 1.00 93.62 275 PRO A C 1
ATOM 2210 O O . PRO A 1 275 ? -14.062 0.179 2.872 1.00 93.62 275 PRO A O 1
ATOM 2213 N N . THR A 1 276 ? -13.385 1.768 4.285 1.00 94.62 276 THR A N 1
ATOM 2214 C CA . THR A 1 276 ? -14.018 1.205 5.492 1.00 94.62 276 THR A CA 1
ATOM 2215 C C . THR A 1 276 ? -15.491 0.850 5.319 1.00 94.62 276 THR A C 1
ATOM 2217 O O . THR A 1 276 ? -15.964 -0.099 5.928 1.00 94.62 276 THR A O 1
ATOM 2220 N N . ASN A 1 277 ? -16.226 1.569 4.466 1.00 96.19 277 ASN A N 1
ATOM 2221 C CA . ASN A 1 277 ? -17.636 1.287 4.187 1.00 96.19 277 ASN A CA 1
ATOM 2222 C C . ASN A 1 277 ? -17.876 -0.032 3.427 1.00 96.19 277 ASN A C 1
ATOM 2224 O O . ASN A 1 277 ? -19.019 -0.450 3.270 1.00 96.19 277 ASN A O 1
ATOM 2228 N N . LEU A 1 278 ? -16.810 -0.665 2.938 1.00 96.38 278 LEU A N 1
ATOM 2229 C CA . LEU A 1 278 ? -16.821 -1.963 2.271 1.00 96.38 278 LEU A CA 1
ATOM 2230 C C . LEU A 1 278 ? -16.355 -3.098 3.197 1.00 96.38 278 LEU A C 1
ATOM 2232 O O . LEU A 1 278 ? -16.177 -4.225 2.744 1.00 96.38 278 LEU A O 1
ATOM 2236 N N . LEU A 1 279 ? -16.172 -2.825 4.491 1.00 96.50 279 LEU A N 1
ATOM 2237 C CA . LEU A 1 279 ? -15.822 -3.836 5.481 1.00 96.50 279 LEU A CA 1
ATOM 2238 C C . LEU A 1 279 ? -17.062 -4.340 6.215 1.00 96.50 279 LEU A C 1
ATOM 2240 O O . LEU A 1 279 ? -17.801 -3.554 6.815 1.00 96.50 279 LEU A O 1
ATOM 2244 N N . LYS A 1 280 ? -17.237 -5.661 6.224 1.00 96.94 280 LYS A N 1
ATOM 2245 C CA . LYS A 1 280 ? -18.171 -6.363 7.102 1.00 96.94 280 LYS A CA 1
ATOM 2246 C C . LYS A 1 280 ? -17.399 -7.363 7.958 1.00 96.94 280 LYS A C 1
ATOM 2248 O O . LYS A 1 280 ? -16.793 -8.290 7.430 1.00 96.94 280 LYS A O 1
ATOM 2253 N N . ILE A 1 281 ? -17.415 -7.166 9.269 1.00 96.69 281 ILE A N 1
ATOM 2254 C CA . ILE A 1 281 ? -16.738 -8.013 10.249 1.00 96.69 281 ILE A CA 1
ATOM 2255 C C . ILE A 1 281 ? -17.779 -8.475 11.264 1.00 96.69 281 ILE A C 1
ATOM 2257 O O . ILE A 1 281 ? -18.386 -7.657 11.959 1.00 96.69 281 ILE A O 1
ATOM 2261 N N . GLU A 1 282 ? -18.002 -9.781 11.308 1.00 97.00 282 GLU A N 1
ATOM 2262 C CA . GLU A 1 282 ? -18.973 -10.402 12.202 1.00 97.00 282 GLU A CA 1
ATOM 2263 C C . GLU A 1 282 ? -18.412 -10.622 13.616 1.00 97.00 282 GLU A C 1
ATOM 2265 O O . GLU A 1 282 ? -17.256 -10.317 13.924 1.00 97.00 282 GLU A O 1
ATOM 2270 N N . THR A 1 283 ? -19.266 -11.131 14.498 1.00 97.12 283 THR A N 1
ATOM 2271 C CA . THR A 1 283 ? -19.001 -11.266 15.927 1.00 97.12 283 THR A CA 1
ATOM 2272 C C . THR A 1 283 ? -17.803 -12.170 16.217 1.00 97.12 283 THR A C 1
ATOM 2274 O O . THR A 1 283 ? -17.626 -13.222 15.605 1.00 97.12 283 THR A O 1
ATOM 2277 N N . GLY A 1 284 ? -16.979 -11.790 17.197 1.00 94.88 284 GLY A N 1
ATOM 2278 C CA . GLY A 1 284 ? -15.905 -12.651 17.709 1.00 94.88 284 GLY A CA 1
ATOM 2279 C C . GLY A 1 284 ? -14.669 -12.762 16.808 1.00 94.88 284 GLY A C 1
ATOM 2280 O O . GLY A 1 284 ? -13.827 -13.629 17.040 1.00 94.88 284 GLY A O 1
ATOM 2281 N N . VAL A 1 285 ? -14.541 -11.915 15.782 1.00 95.69 285 VAL A N 1
ATOM 2282 C CA . VAL A 1 285 ? -13.349 -11.874 14.920 1.00 95.69 285 VAL A CA 1
ATOM 2283 C C . VAL A 1 285 ? -12.152 -11.291 15.669 1.00 95.69 285 VAL A C 1
ATOM 2285 O O . VAL A 1 285 ? -12.251 -10.235 16.295 1.00 95.69 285 VAL A O 1
ATOM 2288 N N . THR A 1 286 ? -10.994 -11.941 15.551 1.00 94.94 286 THR A N 1
ATOM 2289 C CA . THR A 1 286 ? -9.724 -11.439 16.091 1.00 94.94 286 THR A CA 1
ATOM 2290 C C . THR A 1 286 ? -8.704 -11.251 14.974 1.00 94.94 286 THR A C 1
ATOM 2292 O O . THR A 1 286 ? -8.357 -12.203 14.278 1.00 94.94 286 THR A O 1
ATOM 2295 N N . ALA A 1 287 ? -8.194 -10.030 14.814 1.00 93.38 287 ALA A N 1
ATOM 2296 C CA . ALA A 1 287 ? -7.133 -9.694 13.873 1.00 93.38 287 ALA A CA 1
ATOM 2297 C C . ALA A 1 287 ? -5.832 -9.375 14.612 1.00 93.38 287 ALA A C 1
ATOM 2299 O O . ALA A 1 287 ? -5.775 -8.437 15.410 1.00 93.38 287 ALA A O 1
ATOM 2300 N N . PHE A 1 288 ? -4.790 -10.157 14.332 1.00 90.56 288 PHE A N 1
ATOM 2301 C CA . PHE A 1 288 ? -3.465 -9.986 14.920 1.00 90.56 288 PHE A CA 1
ATOM 2302 C C . PHE A 1 288 ? -2.647 -8.898 14.185 1.00 90.56 288 PHE A C 1
ATOM 2304 O O . PHE A 1 288 ? -3.155 -8.186 13.317 1.00 90.56 288 PHE A O 1
ATOM 2311 N N . GLY A 1 289 ? -1.386 -8.700 14.573 1.00 86.19 289 GLY A N 1
ATOM 2312 C CA . GLY A 1 289 ? -0.538 -7.625 14.054 1.00 86.19 289 GLY A CA 1
ATOM 2313 C C . GLY A 1 289 ? -0.133 -7.817 12.590 1.00 86.19 289 GLY A C 1
ATOM 2314 O O . GLY A 1 289 ? 0.123 -8.928 12.125 1.00 86.19 289 GLY A O 1
ATOM 2315 N N . GLY A 1 290 ? -0.050 -6.722 11.834 1.00 83.62 290 GLY A N 1
ATOM 2316 C CA . GLY A 1 290 ? 0.404 -6.756 10.442 1.00 83.62 290 GLY A CA 1
ATOM 2317 C C . GLY A 1 290 ? -0.559 -7.434 9.460 1.00 83.62 290 GLY A C 1
ATOM 2318 O O . GLY A 1 290 ? -0.168 -7.700 8.320 1.00 83.62 290 GLY A O 1
ATOM 2319 N N . VAL A 1 291 ? -1.803 -7.721 9.863 1.00 90.50 291 VAL A N 1
ATOM 2320 C CA . VAL A 1 291 ? -2.879 -8.065 8.920 1.00 90.50 291 VAL A CA 1
ATOM 2321 C C . VAL A 1 291 ? -3.024 -6.910 7.938 1.00 90.50 291 VAL A C 1
ATOM 2323 O O . VAL A 1 291 ? -3.197 -5.763 8.344 1.00 90.50 291 VAL A O 1
ATOM 2326 N N . LEU A 1 292 ? -2.946 -7.204 6.647 1.00 89.56 292 LEU A N 1
ATOM 2327 C CA . LEU A 1 292 ? -3.101 -6.206 5.603 1.00 89.56 292 LEU A CA 1
ATOM 2328 C C . LEU A 1 292 ? -4.426 -6.396 4.892 1.00 89.56 292 LEU A C 1
ATOM 2330 O O . LEU A 1 292 ? -4.652 -7.413 4.236 1.00 89.56 292 LEU A O 1
ATOM 2334 N N . ILE A 1 293 ? -5.263 -5.371 4.962 1.00 90.31 293 ILE A N 1
ATOM 2335 C CA . ILE A 1 293 ? -6.410 -5.272 4.074 1.00 90.31 293 ILE A CA 1
ATOM 2336 C C . ILE A 1 293 ? -5.969 -4.517 2.832 1.00 90.31 293 ILE A C 1
ATOM 2338 O O . ILE A 1 293 ? -5.691 -3.319 2.877 1.00 90.31 293 ILE A O 1
ATOM 2342 N N . VAL A 1 294 ? -5.881 -5.234 1.715 1.00 88.31 294 VAL A N 1
ATOM 2343 C CA . VAL A 1 294 ? -5.466 -4.632 0.452 1.00 88.31 294 VAL A CA 1
ATOM 2344 C C . VAL A 1 294 ? -6.613 -3.739 -0.037 1.00 88.31 294 VAL A C 1
ATOM 2346 O O . VAL A 1 294 ? -7.738 -4.220 -0.171 1.00 88.31 294 VAL A O 1
ATOM 2349 N N . PRO A 1 295 ? -6.377 -2.441 -0.300 1.00 84.94 295 PRO A N 1
ATOM 2350 C CA . PRO A 1 295 ? -7.457 -1.503 -0.602 1.00 84.94 295 PRO A CA 1
ATOM 2351 C C . PRO A 1 295 ? -8.111 -1.766 -1.961 1.00 84.94 295 PRO A C 1
ATOM 2353 O O . PRO A 1 295 ? -9.289 -1.465 -2.143 1.00 84.94 295 PRO A O 1
ATOM 2356 N N . THR A 1 296 ? -7.350 -2.303 -2.918 1.00 88.94 296 THR A N 1
ATOM 2357 C CA . THR A 1 296 ? -7.778 -2.498 -4.307 1.00 88.94 296 THR A CA 1
ATOM 2358 C C . THR A 1 296 ? -7.172 -3.766 -4.898 1.00 88.94 296 THR A C 1
ATOM 2360 O O . THR A 1 296 ? -5.988 -4.031 -4.705 1.00 88.94 296 THR A O 1
ATOM 2363 N N . GLU A 1 297 ? -7.952 -4.499 -5.680 1.00 88.62 297 GLU A N 1
ATOM 2364 C CA . GLU A 1 297 ? -7.507 -5.624 -6.496 1.00 88.62 297 GLU A CA 1
ATOM 2365 C C . GLU A 1 297 ? -7.036 -5.098 -7.861 1.00 88.62 297 GLU A C 1
ATOM 2367 O O . GLU A 1 297 ? -7.713 -4.269 -8.475 1.00 88.62 297 GLU A O 1
ATOM 2372 N N . LEU A 1 298 ? -5.872 -5.552 -8.332 1.00 84.69 298 LEU A N 1
ATOM 2373 C CA . LEU A 1 298 ? -5.392 -5.229 -9.676 1.00 84.69 298 LEU A CA 1
ATOM 2374 C C . LEU A 1 298 ? -6.160 -6.058 -10.704 1.00 84.69 298 LEU A C 1
ATOM 2376 O O . LEU A 1 298 ? -6.122 -7.287 -10.692 1.00 84.69 298 LEU A O 1
ATOM 2380 N N . THR A 1 299 ? -6.836 -5.376 -11.618 1.00 83.06 299 THR A N 1
ATOM 2381 C CA . THR A 1 299 ? -7.489 -6.013 -12.766 1.00 83.06 299 THR A CA 1
ATOM 2382 C C . THR A 1 299 ? -6.469 -6.402 -13.839 1.00 83.06 299 THR A C 1
ATOM 2384 O O . THR A 1 299 ? -5.324 -5.948 -13.831 1.00 83.06 299 THR A O 1
ATOM 2387 N N . LEU A 1 300 ? -6.891 -7.207 -14.819 1.00 75.44 300 LEU A N 1
ATOM 2388 C CA . LEU A 1 300 ? -6.038 -7.587 -15.949 1.00 75.44 300 LEU A CA 1
ATOM 2389 C C . LEU A 1 300 ? -5.640 -6.400 -16.853 1.00 75.44 300 LEU A C 1
ATOM 2391 O O . LEU A 1 300 ? -4.589 -6.446 -17.489 1.00 75.44 300 LEU A O 1
ATOM 2395 N N . SER A 1 301 ? -6.430 -5.318 -16.884 1.00 74.75 301 SER A N 1
ATOM 2396 C CA . SER A 1 301 ? -6.051 -4.041 -17.521 1.00 74.75 301 SER A CA 1
ATOM 2397 C C . SER A 1 301 ? -5.042 -3.237 -16.690 1.00 74.75 301 SER A C 1
ATOM 2399 O O . SER A 1 301 ? -4.388 -2.323 -17.199 1.00 74.75 301 SER A O 1
ATOM 2401 N N . GLY A 1 302 ? -4.860 -3.617 -15.423 1.00 76.69 302 GLY A N 1
ATOM 2402 C CA . GLY A 1 302 ? -4.080 -2.913 -14.410 1.00 76.69 302 GLY A CA 1
ATOM 2403 C C . GLY A 1 302 ? -4.784 -1.697 -13.822 1.00 76.69 302 GLY A C 1
ATOM 2404 O O . GLY A 1 302 ? -4.121 -0.819 -13.282 1.00 76.69 302 GLY A O 1
ATOM 2405 N N . ASP A 1 303 ? -6.112 -1.655 -13.910 1.00 86.88 303 ASP A N 1
ATOM 2406 C CA . ASP A 1 303 ? -6.943 -0.741 -13.129 1.00 86.88 303 ASP A CA 1
ATOM 2407 C C . ASP A 1 303 ? -7.222 -1.296 -11.733 1.00 86.88 303 ASP A C 1
ATOM 2409 O O . ASP A 1 303 ? -7.107 -2.501 -11.486 1.00 86.88 303 ASP A O 1
ATOM 2413 N N . HIS A 1 304 ? -7.648 -0.415 -10.835 1.00 89.69 304 HIS A N 1
ATOM 2414 C CA . HIS A 1 304 ? -7.892 -0.734 -9.437 1.00 89.69 304 HIS A CA 1
ATOM 2415 C C . HIS A 1 304 ? -9.364 -1.023 -9.190 1.00 89.69 304 HIS A C 1
ATOM 2417 O O . HIS A 1 304 ? -10.196 -0.123 -9.273 1.00 89.69 304 HIS A O 1
ATOM 2423 N N . ARG A 1 305 ? -9.693 -2.258 -8.825 1.00 91.88 305 ARG A N 1
ATOM 2424 C CA . ARG A 1 305 ? -11.043 -2.633 -8.411 1.00 91.88 305 ARG A CA 1
ATOM 2425 C C . ARG A 1 305 ?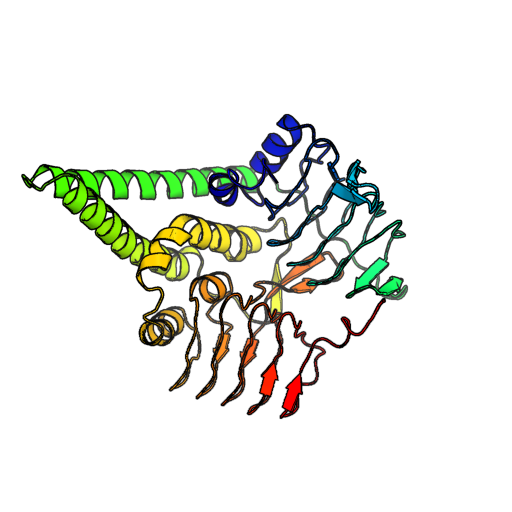 -11.179 -2.575 -6.895 1.00 91.88 305 ARG A C 1
ATOM 2427 O O . ARG A 1 305 ? -10.378 -3.169 -6.177 1.00 91.88 305 ARG A O 1
ATOM 2434 N N . VAL A 1 306 ? -12.218 -1.908 -6.409 1.00 94.25 306 VAL A N 1
ATOM 2435 C CA . VAL A 1 306 ? -12.642 -1.978 -5.004 1.00 94.25 306 VAL A CA 1
ATOM 2436 C C . VAL A 1 306 ? -13.818 -2.933 -4.876 1.00 94.25 306 VAL A C 1
ATOM 2438 O O . VAL A 1 306 ? -14.655 -3.041 -5.769 1.00 94.25 306 VAL A O 1
ATOM 2441 N N . ASP A 1 307 ? -13.894 -3.663 -3.773 1.00 94.75 307 ASP A N 1
ATOM 2442 C CA . ASP A 1 307 ? -14.966 -4.629 -3.552 1.00 94.75 307 ASP A CA 1
ATOM 2443 C C . ASP A 1 307 ? -15.137 -4.896 -2.052 1.00 94.75 307 ASP A C 1
ATOM 2445 O O . ASP A 1 307 ? -14.273 -4.538 -1.247 1.00 94.75 307 ASP A O 1
ATOM 2449 N N . GLN A 1 308 ? -16.269 -5.484 -1.675 1.00 94.81 308 GLN A N 1
ATOM 2450 C CA . GLN A 1 308 ? -16.594 -5.746 -0.277 1.00 94.81 308 GLN A CA 1
ATOM 2451 C C . GLN A 1 308 ? -15.722 -6.867 0.297 1.00 94.81 308 GLN A C 1
ATOM 2453 O O . GLN A 1 308 ? -15.439 -7.853 -0.380 1.00 94.81 308 GLN A O 1
ATOM 2458 N N . ILE A 1 309 ? -15.315 -6.728 1.557 1.00 95.25 309 ILE A N 1
ATOM 2459 C CA . ILE A 1 309 ? -14.625 -7.773 2.316 1.00 95.25 309 ILE A CA 1
ATOM 2460 C C . ILE A 1 309 ? -15.527 -8.193 3.467 1.00 95.25 309 ILE A C 1
ATOM 2462 O O . ILE A 1 309 ? -15.949 -7.358 4.272 1.00 95.25 309 ILE A O 1
ATOM 2466 N N . MET A 1 310 ? -15.818 -9.490 3.536 1.00 94.88 310 MET A N 1
ATOM 2467 C CA . MET A 1 310 ? -16.655 -10.081 4.574 1.00 94.88 310 MET A CA 1
ATOM 2468 C C . MET A 1 310 ? -15.843 -11.071 5.401 1.00 94.88 310 MET A C 1
ATOM 2470 O O . MET A 1 310 ? -15.282 -12.025 4.860 1.00 94.88 310 MET A O 1
ATOM 2474 N N . VAL A 1 311 ? -15.794 -10.844 6.712 1.00 95.19 311 VAL A N 1
ATOM 2475 C CA . VAL A 1 311 ? -15.137 -11.724 7.679 1.00 95.19 311 VAL A CA 1
ATOM 2476 C C . VAL A 1 311 ? -16.195 -12.352 8.574 1.00 95.19 311 VAL A C 1
ATOM 2478 O O . VAL A 1 311 ? -16.805 -11.652 9.382 1.00 95.19 311 VAL A O 1
ATOM 2481 N N . GLY A 1 312 ? -16.412 -13.656 8.402 1.00 93.75 312 GLY A N 1
ATOM 2482 C CA . GLY A 1 312 ? -17.392 -14.427 9.156 1.00 93.75 312 GLY A CA 1
ATOM 2483 C C . GLY A 1 312 ? -17.060 -14.565 10.640 1.00 93.75 312 GLY A C 1
ATOM 2484 O O . GLY A 1 312 ? -15.916 -14.389 11.070 1.00 93.75 312 GLY A O 1
ATOM 2485 N N . SER A 1 313 ? -18.080 -14.903 11.419 1.00 95.81 313 SER A N 1
ATOM 2486 C CA . SER A 1 313 ? -18.038 -14.945 12.883 1.00 95.81 313 SER A CA 1
ATOM 2487 C C . SER A 1 313 ? -16.932 -15.859 13.426 1.00 95.81 313 SER A C 1
ATOM 2489 O O . SER A 1 313 ? -16.646 -16.903 12.846 1.00 95.81 313 SER A O 1
ATOM 2491 N N . HIS A 1 314 ? -16.334 -15.512 14.568 1.00 94.94 314 HIS A N 1
ATOM 2492 C CA . HIS A 1 314 ? -15.298 -16.309 15.251 1.00 94.94 314 HIS A CA 1
ATOM 2493 C C . HIS A 1 314 ? -14.074 -16.642 14.377 1.00 94.94 314 HIS A C 1
ATOM 2495 O O . HIS A 1 314 ? -13.458 -17.699 14.522 1.00 94.94 314 HIS A O 1
ATOM 2501 N N . THR A 1 315 ? -13.728 -15.747 13.448 1.00 94.44 315 THR A N 1
ATOM 2502 C CA . THR A 1 315 ? -12.566 -15.909 12.568 1.00 94.44 315 THR A CA 1
ATOM 2503 C C . THR A 1 315 ? -11.306 -15.295 13.176 1.00 94.44 315 THR A C 1
ATOM 2505 O O . THR A 1 315 ? -11.329 -14.166 13.667 1.00 94.44 315 THR A O 1
ATOM 2508 N N . ASN A 1 316 ? -10.181 -16.004 13.077 1.00 94.31 316 ASN A N 1
ATOM 2509 C CA . ASN A 1 316 ? -8.867 -15.517 13.497 1.00 94.31 316 ASN A CA 1
ATOM 2510 C C . ASN A 1 316 ? -8.003 -15.172 12.279 1.00 94.31 316 ASN A C 1
ATOM 2512 O O . ASN A 1 316 ? -7.732 -16.033 11.442 1.00 94.31 316 ASN A O 1
ATOM 2516 N N . LEU A 1 317 ? -7.535 -13.926 12.201 1.00 94.25 317 LEU A N 1
ATOM 2517 C CA . LEU A 1 317 ? -6.657 -13.423 11.142 1.00 94.25 317 LEU A CA 1
ATOM 2518 C C . LEU A 1 317 ? -5.231 -13.300 11.681 1.00 94.25 317 LEU A C 1
ATOM 2520 O O . LEU A 1 317 ? -4.919 -12.323 12.365 1.00 94.25 317 LEU A O 1
ATOM 2524 N N . ALA A 1 318 ? -4.373 -14.289 11.420 1.00 91.94 318 ALA A N 1
ATOM 2525 C CA . ALA A 1 318 ? -3.020 -14.301 11.972 1.00 91.94 318 ALA A CA 1
ATOM 2526 C C . ALA A 1 318 ? -2.078 -13.268 11.325 1.00 91.94 318 ALA A C 1
ATOM 2528 O O . ALA A 1 318 ? -2.424 -12.560 10.374 1.00 91.94 318 ALA A O 1
ATOM 2529 N N . ASN A 1 319 ? -0.869 -13.162 11.880 1.00 91.12 319 ASN A N 1
ATOM 2530 C CA . ASN A 1 319 ? 0.045 -12.068 11.580 1.00 91.12 319 ASN A CA 1
ATOM 2531 C C . ASN A 1 319 ? 0.483 -12.069 10.113 1.00 91.12 319 ASN A C 1
ATOM 2533 O O . ASN A 1 319 ? 0.849 -13.103 9.545 1.00 91.12 319 ASN A O 1
ATOM 2537 N N . GLY A 1 320 ? 0.501 -10.888 9.502 1.00 86.94 320 GLY A N 1
ATOM 2538 C CA . GLY A 1 320 ? 1.025 -10.732 8.146 1.00 86.94 320 GLY A CA 1
ATOM 2539 C C . GLY A 1 320 ? 0.165 -11.353 7.041 1.00 86.94 320 GLY A C 1
ATOM 2540 O O . GLY A 1 320 ? 0.611 -11.381 5.896 1.00 86.94 320 GLY A O 1
ATOM 2541 N N . CYS A 1 321 ? -1.046 -11.846 7.325 1.00 91.00 321 CYS A N 1
ATOM 2542 C CA . CYS A 1 321 ? -1.954 -12.268 6.256 1.00 91.00 321 CYS A CA 1
ATOM 2543 C C . CYS A 1 321 ? -2.420 -11.065 5.416 1.00 91.00 321 CYS A C 1
ATOM 2545 O O . CYS A 1 321 ? -2.389 -9.916 5.875 1.00 91.00 321 CYS A O 1
ATOM 2547 N N . SER A 1 322 ? -2.823 -11.323 4.173 1.00 90.69 322 SER A N 1
ATOM 2548 C CA . SER A 1 322 ? -3.343 -10.303 3.262 1.00 90.69 322 SER A CA 1
ATOM 2549 C C . SER A 1 322 ? -4.717 -10.690 2.752 1.00 90.69 322 SER A C 1
ATOM 2551 O O . SER A 1 322 ? -4.891 -11.758 2.167 1.00 90.69 322 SER A O 1
ATOM 2553 N N . ILE A 1 323 ? -5.688 -9.810 2.971 1.00 91.94 323 ILE A N 1
ATOM 2554 C CA . ILE A 1 323 ? -7.077 -10.014 2.568 1.00 91.94 323 ILE A CA 1
ATOM 2555 C C . ILE A 1 323 ? -7.362 -9.103 1.383 1.00 91.94 323 ILE A C 1
ATOM 2557 O O . ILE A 1 323 ? -7.283 -7.877 1.496 1.00 91.94 323 ILE A O 1
ATOM 2561 N N . MET A 1 324 ? -7.664 -9.713 0.243 1.00 92.00 324 MET A N 1
ATOM 2562 C CA . MET A 1 324 ? -7.960 -9.004 -0.996 1.00 92.00 324 MET A CA 1
ATOM 2563 C C . MET A 1 324 ? -9.417 -8.528 -1.036 1.00 92.00 324 MET A C 1
ATOM 2565 O O . MET A 1 324 ? -10.288 -9.175 -0.441 1.00 92.00 324 MET A O 1
ATOM 2569 N N . PRO A 1 325 ? -9.726 -7.462 -1.792 1.00 91.75 325 PRO A N 1
ATOM 2570 C CA . PRO A 1 325 ? -11.105 -7.072 -2.071 1.00 91.75 325 PRO A CA 1
ATOM 2571 C C . PRO A 1 325 ? -11.932 -8.217 -2.666 1.00 91.75 325 PRO A C 1
ATOM 2573 O O . PRO A 1 325 ? -11.440 -9.006 -3.470 1.00 91.75 325 PRO A O 1
ATOM 2576 N N . GLY A 1 326 ? -13.202 -8.315 -2.271 1.00 91.56 326 GLY A N 1
ATOM 2577 C CA . GLY A 1 326 ? -14.126 -9.345 -2.757 1.00 91.56 326 GLY A CA 1
ATOM 2578 C C . GLY A 1 326 ? -14.014 -10.674 -2.008 1.00 91.56 326 GLY A C 1
ATOM 2579 O O . GLY A 1 326 ? -14.739 -11.615 -2.327 1.00 91.56 326 GLY A O 1
ATOM 2580 N N . SER A 1 327 ? -13.117 -10.768 -1.023 1.00 91.75 327 SER A N 1
ATOM 2581 C CA . SER A 1 327 ? -12.956 -11.964 -0.197 1.00 91.75 327 SER A CA 1
ATOM 2582 C C . SER A 1 327 ? -14.138 -12.141 0.759 1.00 91.75 327 SER A C 1
ATOM 2584 O O . SER A 1 327 ? -14.537 -11.207 1.459 1.00 91.75 327 SER A O 1
ATOM 2586 N N . CYS A 1 328 ? -14.653 -13.369 0.829 1.00 92.00 328 CYS A N 1
ATOM 2587 C CA . CYS A 1 328 ? -15.679 -13.780 1.782 1.00 92.00 328 CYS A CA 1
ATOM 2588 C C . CYS A 1 328 ? -15.156 -14.948 2.620 1.00 92.00 328 CYS A C 1
ATOM 2590 O O . CYS A 1 328 ? -14.979 -16.062 2.119 1.00 92.00 328 CYS A O 1
ATOM 2592 N N . LEU A 1 329 ? -14.909 -14.691 3.901 1.00 92.12 329 LEU A N 1
ATOM 2593 C CA . LEU A 1 329 ? -14.475 -15.692 4.867 1.00 92.12 329 LEU A CA 1
ATOM 2594 C C . LEU A 1 329 ? -15.681 -16.253 5.617 1.00 92.12 329 LEU A C 1
ATOM 2596 O O . LEU A 1 329 ? -16.473 -15.497 6.172 1.00 92.12 329 LEU A O 1
ATOM 2600 N N . ALA A 1 330 ? -15.807 -17.575 5.628 1.00 90.75 330 ALA A N 1
ATOM 2601 C CA . ALA A 1 330 ? -16.797 -18.301 6.401 1.00 90.75 330 ALA A CA 1
ATOM 2602 C C . ALA A 1 330 ? -16.526 -18.159 7.904 1.00 90.75 330 ALA A C 1
ATOM 2604 O O . ALA A 1 330 ? -15.399 -17.886 8.324 1.00 90.75 330 ALA A O 1
ATOM 2605 N N . SER A 1 331 ? -17.551 -18.383 8.717 1.00 92.81 331 SER A N 1
ATOM 2606 C CA . SER A 1 331 ? -17.409 -18.418 10.172 1.00 92.81 331 SER A CA 1
ATOM 2607 C C . SER A 1 331 ? -16.488 -19.555 10.630 1.00 92.81 331 SER A C 1
ATOM 2609 O O . SER A 1 331 ? -16.325 -20.555 9.928 1.00 92.81 331 SER A O 1
ATOM 2611 N N . GLU A 1 332 ? -15.899 -19.397 11.817 1.00 92.56 332 GLU A N 1
ATOM 2612 C CA . GLU A 1 332 ? -14.987 -20.363 12.448 1.00 92.56 332 GLU A CA 1
ATOM 2613 C C . GLU A 1 332 ? -13.762 -20.685 11.577 1.00 92.56 332 GLU A C 1
ATOM 2615 O O . GLU A 1 332 ? -13.289 -21.823 11.490 1.00 92.56 332 GLU A O 1
ATOM 2620 N N . THR A 1 333 ? -13.245 -19.663 10.896 1.00 91.56 333 THR A N 1
ATOM 2621 C CA . THR A 1 333 ? -12.059 -19.786 10.051 1.00 91.56 333 THR A CA 1
ATOM 2622 C C . THR A 1 333 ? -10.806 -19.340 10.807 1.00 91.56 333 THR A C 1
ATOM 2624 O O . THR A 1 333 ? -10.805 -18.331 11.505 1.00 91.56 333 THR A O 1
ATOM 2627 N N . MET A 1 334 ? -9.690 -20.050 10.649 1.00 90.88 334 MET A N 1
ATOM 2628 C CA . MET A 1 334 ? -8.377 -19.576 11.093 1.00 90.88 334 MET A CA 1
ATOM 2629 C C . MET A 1 334 ? -7.461 -19.378 9.898 1.00 90.88 334 MET A C 1
ATOM 2631 O O . MET A 1 334 ? -7.170 -20.320 9.169 1.00 90.88 334 MET A O 1
ATOM 2635 N N . ILE A 1 335 ? -6.977 -18.158 9.713 1.00 91.88 335 ILE A N 1
ATOM 2636 C CA . ILE A 1 335 ? -6.029 -17.818 8.657 1.00 91.88 335 ILE A CA 1
ATOM 2637 C C . ILE A 1 335 ? -4.640 -17.799 9.268 1.00 91.88 335 ILE A C 1
ATOM 2639 O O . ILE A 1 335 ? -4.407 -17.097 10.247 1.00 91.88 335 ILE A O 1
ATOM 2643 N N . GLY A 1 336 ? -3.732 -18.580 8.698 1.00 89.38 336 GLY A N 1
ATOM 2644 C CA . GLY A 1 336 ? -2.346 -18.695 9.111 1.00 89.38 336 GLY A CA 1
ATOM 2645 C C . GLY A 1 336 ? -1.524 -17.452 8.787 1.00 89.38 336 GLY A C 1
ATOM 2646 O O . GLY A 1 336 ? -1.925 -16.572 8.021 1.00 89.38 336 GLY A O 1
ATOM 2647 N N . ASN A 1 337 ? -0.332 -17.392 9.379 1.00 90.00 337 ASN A N 1
ATOM 2648 C CA . ASN A 1 337 ? 0.595 -16.290 9.144 1.00 90.00 337 ASN A CA 1
ATOM 2649 C C . ASN A 1 337 ? 0.949 -16.188 7.655 1.00 90.00 337 ASN A C 1
ATOM 2651 O O . ASN A 1 337 ? 1.038 -17.209 6.971 1.00 90.00 337 ASN A O 1
ATOM 2655 N N . LEU A 1 338 ? 1.165 -14.962 7.168 1.00 87.50 338 LEU A N 1
ATOM 2656 C CA . LEU A 1 338 ? 1.627 -14.693 5.796 1.00 87.50 338 LEU A CA 1
ATOM 2657 C C . LEU A 1 338 ? 0.801 -15.409 4.710 1.00 87.50 338 LEU A C 1
ATOM 2659 O O . LEU A 1 338 ? 1.338 -15.839 3.692 1.00 87.50 338 LEU A O 1
ATOM 2663 N N . THR A 1 339 ? -0.504 -15.565 4.935 1.00 89.00 339 THR A N 1
ATOM 2664 C CA . THR A 1 339 ? -1.416 -16.222 3.992 1.00 89.00 339 THR A CA 1
ATOM 2665 C C . THR A 1 339 ? -2.205 -15.176 3.211 1.00 89.00 339 THR A C 1
ATOM 2667 O O . THR A 1 339 ? -2.723 -14.221 3.794 1.00 89.00 339 THR A O 1
ATOM 2670 N N . ARG A 1 340 ? -2.310 -15.358 1.893 1.00 89.00 340 ARG A N 1
ATOM 2671 C CA . ARG A 1 340 ? -3.129 -14.514 1.020 1.00 89.00 340 ARG A CA 1
ATOM 2672 C C . 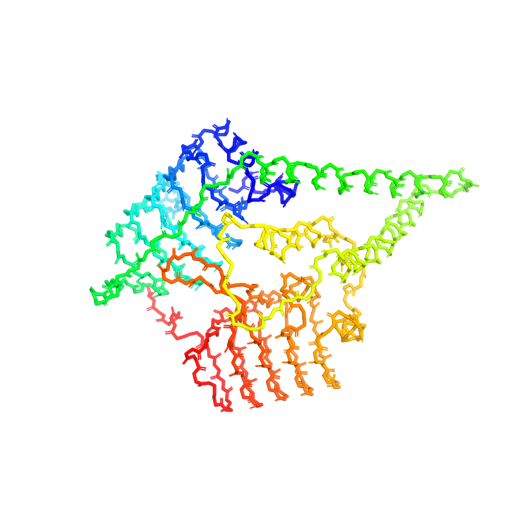ARG A 1 340 ? -4.525 -15.107 0.867 1.00 89.00 340 ARG A C 1
ATOM 2674 O O . ARG A 1 340 ? -4.659 -16.284 0.551 1.00 89.00 340 ARG A O 1
ATOM 2681 N N . ILE A 1 341 ? -5.549 -14.276 1.021 1.00 89.31 341 ILE A N 1
ATOM 2682 C CA . ILE A 1 341 ? -6.948 -14.625 0.772 1.00 89.31 341 ILE A CA 1
ATOM 2683 C C . ILE A 1 341 ? -7.453 -13.783 -0.390 1.00 89.31 341 ILE A C 1
ATOM 2685 O O . ILE A 1 341 ? -7.376 -12.556 -0.347 1.00 89.31 341 ILE A O 1
ATOM 2689 N N . SER A 1 342 ? -7.969 -14.452 -1.415 1.00 86.50 342 SER A N 1
ATOM 2690 C CA . SER A 1 342 ? -8.546 -13.845 -2.615 1.00 86.50 342 SER A CA 1
ATOM 2691 C C . SER A 1 342 ? -10.027 -14.189 -2.771 1.00 86.50 342 SER A C 1
ATOM 2693 O O . SER A 1 342 ? -10.547 -15.084 -2.106 1.00 86.50 342 SER A O 1
ATOM 2695 N N . ARG A 1 343 ? -10.698 -13.536 -3.726 1.00 83.69 343 ARG A N 1
ATOM 2696 C CA . ARG A 1 343 ? -12.074 -13.856 -4.145 1.00 83.69 343 ARG A CA 1
ATOM 2697 C C . ARG A 1 343 ? -12.263 -15.333 -4.513 1.00 83.69 343 ARG A C 1
ATOM 2699 O O . ARG A 1 343 ? -13.316 -15.909 -4.261 1.00 83.69 343 ARG A O 1
ATOM 2706 N N . GLU A 1 344 ? -11.248 -15.943 -5.118 1.00 77.69 344 GLU A N 1
ATOM 2707 C CA . GLU A 1 344 ? -11.271 -17.345 -5.553 1.00 77.69 344 GLU A CA 1
ATOM 2708 C C . GLU A 1 344 ? -11.050 -18.330 -4.400 1.00 77.69 344 GLU A C 1
ATOM 2710 O O . GLU A 1 344 ? -11.318 -19.528 -4.532 1.00 77.69 344 GLU A O 1
ATOM 2715 N N . THR A 1 345 ? -10.581 -17.832 -3.253 1.00 77.44 345 THR A N 1
ATOM 2716 C CA . THR A 1 345 ? -10.361 -18.650 -2.068 1.00 77.44 345 THR A CA 1
ATOM 2717 C C . THR A 1 345 ? -11.718 -19.079 -1.521 1.00 77.44 345 THR A C 1
ATOM 2719 O O . THR A 1 345 ? -12.404 -18.326 -0.832 1.00 77.44 345 THR A O 1
ATOM 2722 N N . LYS A 1 346 ? -12.125 -20.313 -1.837 1.00 66.88 346 LYS A N 1
ATOM 2723 C CA . LYS A 1 346 ? -13.331 -20.932 -1.278 1.00 66.88 346 LYS A CA 1
ATOM 2724 C C . LYS A 1 346 ? -13.114 -21.180 0.209 1.00 66.88 346 LYS A C 1
ATOM 2726 O O . LYS A 1 346 ? -12.612 -22.236 0.595 1.00 66.88 346 LYS A O 1
ATOM 2731 N N . SER A 1 347 ? -13.486 -20.214 1.040 1.00 60.88 347 SER A N 1
ATOM 2732 C CA . SER A 1 347 ? -13.456 -20.417 2.480 1.00 60.88 347 SER A CA 1
ATOM 2733 C C . SER A 1 347 ? -14.550 -21.417 2.888 1.00 60.88 347 SER A C 1
ATOM 2735 O O . SER A 1 347 ? -15.709 -21.334 2.480 1.00 60.88 347 SER A O 1
ATOM 2737 N N . LYS A 1 348 ? -14.150 -22.426 3.655 1.00 63.75 348 LYS A N 1
ATOM 2738 C CA . LYS A 1 348 ? -15.001 -23.323 4.442 1.00 63.75 348 LYS A CA 1
ATOM 2739 C C . LYS A 1 348 ? -14.497 -23.206 5.878 1.00 63.75 348 LYS A C 1
ATOM 2741 O O . LYS A 1 348 ? -13.328 -22.878 6.055 1.00 63.75 348 LYS A O 1
ATOM 2746 N N . SER A 1 349 ? -15.327 -23.490 6.876 1.00 66.12 349 SER A N 1
ATOM 2747 C CA . SER A 1 349 ? -14.875 -23.520 8.274 1.00 66.12 349 SER A CA 1
ATOM 2748 C C . SER A 1 349 ? -13.617 -24.392 8.413 1.00 66.12 349 SER A C 1
ATOM 2750 O O . SER A 1 349 ? -13.578 -25.509 7.884 1.00 66.12 349 SER A O 1
ATOM 2752 N N . GLY A 1 350 ? -12.580 -23.886 9.084 1.00 73.56 350 GLY A N 1
ATOM 2753 C CA . GLY A 1 350 ? -11.294 -24.578 9.197 1.00 73.56 350 GLY A CA 1
ATOM 2754 C C . GLY A 1 350 ? -10.067 -23.673 9.097 1.00 73.56 350 GLY A C 1
ATOM 2755 O O . GLY A 1 350 ? -10.150 -22.451 9.208 1.00 73.56 350 GLY A O 1
ATOM 2756 N N . VAL A 1 351 ? -8.897 -24.293 8.925 1.00 73.50 351 VAL A N 1
ATOM 2757 C CA . VAL A 1 351 ? -7.595 -23.611 8.933 1.00 73.50 351 VAL A CA 1
ATOM 2758 C C . VAL A 1 351 ? -7.079 -23.421 7.504 1.00 73.50 351 VAL A C 1
ATOM 2760 O O . VAL A 1 351 ? -6.933 -24.393 6.766 1.00 73.50 351 VAL A O 1
ATOM 2763 N N . PHE A 1 352 ? -6.749 -22.183 7.137 1.00 75.19 352 PHE A N 1
ATOM 2764 C CA . PHE A 1 352 ? -6.095 -21.823 5.879 1.00 75.19 352 PHE A CA 1
ATOM 2765 C C . PHE A 1 352 ? -4.662 -21.401 6.156 1.00 75.19 352 PHE A C 1
ATOM 2767 O O . PHE A 1 352 ? -4.428 -20.349 6.738 1.00 75.19 352 PHE A O 1
ATOM 2774 N N . THR A 1 353 ? -3.696 -22.190 5.713 1.00 70.38 353 THR A N 1
ATOM 2775 C CA . THR A 1 353 ? -2.277 -21.822 5.727 1.00 70.38 353 THR A CA 1
ATOM 2776 C C . THR A 1 353 ? -1.775 -21.711 4.301 1.00 70.38 353 THR A C 1
ATOM 2778 O O . THR A 1 353 ? -2.203 -22.481 3.440 1.00 70.38 353 THR A O 1
ATOM 2781 N N . ASN A 1 354 ? -0.855 -20.780 4.056 1.00 57.84 354 ASN A N 1
ATOM 2782 C CA . ASN A 1 354 ? -0.223 -20.628 2.754 1.00 57.84 354 ASN A CA 1
ATOM 2783 C C . ASN A 1 354 ? 0.416 -21.965 2.324 1.00 57.84 354 ASN A C 1
ATOM 2785 O O . ASN A 1 354 ? 1.299 -22.482 3.008 1.00 57.84 354 ASN A O 1
ATOM 2789 N N . MET A 1 355 ? -0.057 -22.551 1.221 1.00 41.12 355 MET A N 1
ATOM 2790 C CA . MET A 1 355 ? 0.411 -23.853 0.722 1.00 41.12 355 MET A CA 1
ATOM 2791 C C . MET A 1 355 ? 1.704 -23.744 -0.114 1.00 41.12 355 MET A C 1
ATOM 2793 O O . MET A 1 355 ? 2.032 -24.671 -0.844 1.00 41.12 355 MET A O 1
ATOM 2797 N N . SER A 1 356 ? 2.460 -22.643 -0.005 1.00 33.22 356 SER A N 1
ATOM 2798 C CA . SER A 1 356 ? 3.648 -22.367 -0.832 1.00 33.22 356 SER A CA 1
ATOM 2799 C C . SER A 1 356 ? 4.943 -22.108 -0.046 1.00 33.22 356 SER A C 1
ATOM 2801 O O . SER A 1 356 ? 5.864 -21.494 -0.564 1.00 33.22 356 SER A O 1
ATOM 2803 N N . ALA A 1 357 ? 5.052 -22.569 1.203 1.00 26.88 357 ALA A N 1
ATOM 2804 C CA . ALA A 1 357 ? 6.321 -22.540 1.944 1.00 26.88 357 ALA A CA 1
ATOM 2805 C C . ALA A 1 357 ? 6.566 -23.852 2.706 1.00 26.88 357 ALA A C 1
ATOM 2807 O O . ALA A 1 357 ? 6.917 -23.858 3.886 1.00 26.88 357 ALA A O 1
ATOM 2808 N N . VAL A 1 358 ? 6.359 -24.984 2.029 1.00 24.48 358 VAL A N 1
ATOM 2809 C CA . VAL A 1 358 ? 6.887 -26.280 2.466 1.00 24.48 358 VAL A CA 1
ATOM 2810 C C . VAL A 1 358 ? 8.068 -26.631 1.563 1.00 24.48 358 VAL A C 1
ATOM 2812 O O . VAL A 1 358 ? 7.886 -27.074 0.438 1.00 24.48 358 VAL A O 1
ATOM 2815 N N . CYS A 1 359 ? 9.267 -26.443 2.117 1.00 25.16 359 CYS A N 1
ATOM 2816 C CA . CYS A 1 359 ? 10.543 -27.041 1.715 1.00 25.16 359 CYS A CA 1
ATOM 2817 C C . CYS A 1 359 ? 11.067 -26.784 0.287 1.00 25.16 359 CYS A C 1
ATOM 2819 O O . CYS A 1 359 ? 10.826 -27.573 -0.619 1.00 25.16 359 CYS A O 1
ATOM 2821 N N . SER A 1 360 ? 12.037 -25.874 0.172 1.00 23.81 360 SER A N 1
ATOM 2822 C CA . SER A 1 360 ? 13.306 -26.236 -0.472 1.00 23.81 360 SER A CA 1
ATOM 2823 C C . SER A 1 360 ? 14.389 -26.273 0.606 1.00 23.81 360 SER A C 1
ATOM 2825 O O . SER A 1 360 ? 14.623 -25.278 1.292 1.00 23.81 360 SER A O 1
ATOM 2827 N N . LYS A 1 361 ? 14.947 -27.466 0.819 1.00 28.00 361 LYS A N 1
ATOM 2828 C CA . LYS A 1 361 ? 16.176 -27.679 1.590 1.00 28.00 361 LYS A CA 1
ATOM 2829 C C . LYS A 1 361 ? 17.367 -27.031 0.906 1.00 28.00 361 LYS A C 1
ATOM 2831 O O . LYS A 1 361 ? 17.336 -26.991 -0.344 1.00 28.00 361 LYS A O 1
#

Organism: NCBI:txid433720

Sequence (361 aa):
RLWNNNTFWLQHILGTPLYNYYLRLCGARISPNTHIYTTSIDAPGLLEIDDGSWIANETYLNCLYFNDDNTFKLSPIRVGSNCSIGTRSILFDGVDMQNNIIVQPMSSVTGFVASETIVDSEEHKSRPSDISIVQSNRSLSICHQIYQIIVIISIICIHCILLTLVYKVDSVRQIPLPISIAFCWTLWSIIGCFISLLLLKFVVGPCTAGEIYPIASWLYLQKIWLRQLIVSSFHHAWLLPTGYDYLYPYVLRWLGAHIEENVKLAQIDTFLSCPTNLLKIETGVTAFGGVLIVPTELTLSGDHRVDQIMVGSHTNLANGCSIMPGSCLASETMIGNLTRISRETKSKSGVFTNMSAVCSK

Foldseek 3Di:
DVQLVPCLVVQLCAQALVSVVVLVVQQAAEDSLEGGNESQADRSNQEHADHLEYHDYLEHEAQWDQDPVRDIDGAHAHHEYNEYAEHNEYEYHQEHEYYQEYEFHCAYGDHYADHQWYGYNNDTHHHDPVDPQDADDRGADPVNNVVSVVLSVVLVVVLVVLLVVLVVVLVVDPDPPVVSVVSSLLSSLVVLVVVLLCCLPPFLHADDAFDWAANRDPNCCSNQVSLSSSLSSSVSSQVNCQVVQVCLQVSLVVLQAAAEEQEGARGNSLCSNARSNLEHEYAQEYEDEQEHERRFGQDSSRITHAHHAHHEHNEYHDHNEYEYHCFHAYHQEYEDHNHYTDNPPPHDRYYHYHPPPDDDD

Secondary structure (DSSP, 8-state):
-TTGGG-GGGGGTTTSHHHHHHHHHTT-EE-TT-EE----BS-GGGEEE-TT-EE-TT-EE--EEE-TTSPEEE--EEE-TT-EE-TT-EEPTT-EE-SS-EEPTT-EE-SEE-TTEEEETTEEEEPPTT----PPP-PPPHHHHHHHHHHHHHHHHHHHHHHHHHHHHHHTS---HHHHHHHHHHHHHHHHHHHHHHIIIIII----TT-EE-TTSHHHIIIIIHHHHHHHHTHHHHHTTTT-GGGHHHHHHHTT-EE-SS-EES-SHHHHHS-GGGEEE-TT-EE-TT-EE-S-EEPTTS-EE---EEE-TT-EE-TT-EE-TT-EEPTTEEEPTT-EE-TT----SEEE--TT-S---

InterPro domains:
  IPR011004 Trimeric LpxA-like superfamily [SSF51161] (17-119)
  IPR011004 Trimeric LpxA-like superfamily [SSF51161] (214-358)

Radius of gyration: 21.16 Å; chains: 1; bounding box: 51×57×59 Å